Protein AF-0000000071221499 (afdb_homodimer)

Nearest PDB structures (foldseek):
  5ig4-assembly1_F  TM=5.747E-01  e=2.924E+00  Nematostella vectensis
  5ig5-assembly1_B-2  TM=4.975E-01  e=2.622E+00  Nematostella vectensis
  7rec-assembly1_E-2  TM=3.405E-01  e=7.469E-01  Homo sapiens
  7ury-assembly1_A  TM=3.593E-01  e=1.519E+00  Homo sapiens
  5ig3-assembly1_E  TM=4.010E-01  e=2.482E+00  Homo sapiens

pLDDT: mean 85.73, std 17.02, range [36.72, 98.88]

Secondary structure (DSSP, 8-state):
-HHHHHHHHHHHHHHHHHHHHHHHHHTS-----EE-HHHHHHHHHHSBS-SPEEEEEEHHHHHTTT---TTEEEEESSEEEEEE-STTS-B-SSTTEEEEE-GGGEEEEEEEEEEEEE-TTS-EEEEEEEEEEEEE--EEEEE--HHHHHHHHTPPPPEEEE--/-HHHHHHHHHHHHHHHHHHHHHHHHHTS-----EE-HHHHHHHHHHSBS-SPEEEEEEHHHHHTTT---TTEEEEESSEEEEEE-STTS-B-SSTTEEEEE-GGGEEEEEEEEEEEEE-TTS-EEEEEEEEEEEEE--EEEEE--HHHHHHHHTPPPPEEEE--

Foldseek 3Di:
DVVVVVVVVVVVVVVVVVVVVVVVVVPVPCPVPDQDPVNVVVVQVVFAFKWFDKDKDQPQVLCVVPDPDPQKGWDPPRIDIATAWAQVNGHDPDPQWGKHADPVQKDKDKDKTWMWGQDPVRDIDIDIWIKIWIHGGIIDIDGDDPVCRVVRRPDDIDMHTDDD/DVVVVVVVVVVVVVVVVVVVVVVVVVPVPCPVPDQDPVNVVVVQVVFAFKWFDKDKDQPQVLCVVPDPDPQKGWDPPRIDIATAWAQVNGHDPDPQWGKHADPVQKDKDKDKTWMWGQDPVRDIDIDIWIKIWIHGGIIDIDGDDPVCRVVRRPDDIDMHTDDD

Solvent-accessible surface area (backbone atoms only — not comparable to full-atom values): 17086 Å² total; per-residue (Å²): 124,69,68,60,56,52,53,54,47,51,49,51,50,53,51,50,50,52,51,47,49,53,45,48,62,61,51,56,59,64,73,50,54,69,34,46,43,70,53,39,38,50,54,25,68,72,42,46,32,44,53,40,36,80,30,26,39,52,34,49,70,71,35,57,85,66,60,79,50,89,52,49,43,64,60,35,41,39,24,43,76,36,36,38,39,20,39,38,41,12,28,38,89,46,81,54,34,35,18,28,53,38,76,90,39,51,47,56,36,33,38,33,31,34,32,36,32,61,44,92,81,79,42,76,46,76,43,79,44,43,30,36,35,47,33,35,64,28,26,32,65,37,83,46,57,77,87,48,47,64,59,56,54,65,59,73,72,57,70,45,78,49,80,130,123,70,70,61,56,51,53,54,48,52,49,51,49,52,50,48,51,54,51,46,49,53,44,48,63,61,50,56,61,66,73,48,53,70,34,46,45,71,54,38,38,50,53,24,67,70,42,46,33,44,53,40,35,78,28,26,40,51,35,49,69,72,36,59,85,67,60,79,49,87,52,49,44,65,59,36,40,39,24,44,74,36,35,38,39,20,41,38,42,10,29,38,90,46,81,54,33,33,17,28,54,36,73,91,38,50,45,58,35,33,37,34,31,34,32,36,30,62,43,93,82,78,42,76,46,76,42,77,45,42,30,36,34,46,32,36,64,28,26,32,65,37,83,46,59,77,86,47,48,64,59,56,54,66,59,71,72,56,68,44,80,50,80,130

Sequence (328 aa):
MRNRSLKTFLLELMILILLALDNMVRSTAINSNRITLSEAVKTSSMFVCKKPQFRAYHLRDLMQNLHQDPGESTIQPVYIVVKRCDGHSGCCMNSDMSCLPVQSAIYYEEIEIEVMSYETSNRTNNRRQWISVEQHGQCSCEMTRISDRYRLEHQQPNVTLISNMRNRSLKTFLLELMILILLALDNMVRSTAINSNRITLSEAVKTSSMFVCKKPQFRAYHLRDLMQNLHQDPGESTIQPVYIVVKRCDGHSGCCMNSDMSCLPVQSAIYYEEIEIEVMSYETSNRTNNRRQWISVEQHGQCSCEMTRISDRYRLEHQQPNVTLISN

Radius of gyration: 27.65 Å; Cα contacts (8 Å, |Δi|>4): 635; chains: 2; bounding box: 117×69×49 Å

InterPro domains:
  IPR000072 PDGF/VEGF domain [PF00341] (71-141)
  IPR000072 PDGF/VEGF domain [PS50278] (69-146)
  IPR029034 Cystine-knot cytokine [G3DSA:2.10.90.10] (29-143)
  IPR029034 Cystine-knot cytokine [SSF57501] (61-142)

Structure (mmCIF, N/CA/C/O backbone):
data_AF-0000000071221499-model_v1
#
loop_
_entity.id
_entity.type
_entity.pdbx_description
1 polymer 'Uncharacterized protein LOC105666122'
#
loop_
_atom_site.group_PDB
_atom_site.id
_atom_site.type_symbol
_atom_site.label_atom_id
_atom_site.label_alt_id
_atom_site.label_comp_id
_atom_site.label_asym_id
_atom_site.label_entity_id
_atom_site.label_seq_id
_atom_site.pdbx_PDB_ins_code
_atom_site.Cartn_x
_atom_site.Cartn_y
_atom_site.Cartn_z
_atom_site.occupancy
_atom_site.B_iso_or_equiv
_atom_site.auth_seq_id
_atom_site.auth_comp_id
_atom_site.auth_asym_id
_atom_site.auth_atom_id
_atom_site.pdbx_PDB_model_num
ATOM 1 N N . MET A 1 1 ? 60.5 32.031 -1.895 1 39.5 1 MET A N 1
ATOM 2 C CA . MET A 1 1 ? 59.531 32.562 -0.967 1 39.5 1 MET A CA 1
ATOM 3 C C . MET A 1 1 ? 58.125 32.594 -1.618 1 39.5 1 MET A C 1
ATOM 5 O O . MET A 1 1 ? 57.125 32.844 -0.943 1 39.5 1 MET A O 1
ATOM 9 N N . ARG A 1 2 ? 58.188 32.531 -3.01 1 58.47 2 ARG A N 1
ATOM 10 C CA . ARG A 1 2 ? 56.969 32.781 -3.748 1 58.47 2 ARG A CA 1
ATOM 11 C C . ARG A 1 2 ? 56.062 31.547 -3.742 1 58.47 2 ARG A C 1
ATOM 13 O O . ARG A 1 2 ? 54.844 31.656 -3.924 1 58.47 2 ARG A O 1
ATOM 20 N N . ASN A 1 3 ? 56.656 30.359 -3.35 1 61.22 3 ASN A N 1
ATOM 21 C CA . ASN A 1 3 ? 55.906 29.141 -3.52 1 61.22 3 ASN A CA 1
ATOM 22 C C . ASN A 1 3 ? 54.969 28.875 -2.328 1 61.22 3 ASN A C 1
ATOM 24 O O . ASN A 1 3 ? 54.031 28.109 -2.43 1 61.22 3 ASN A O 1
ATOM 28 N N . ARG A 1 4 ? 55.219 29.641 -1.187 1 61.5 4 ARG A N 1
ATOM 29 C CA . ARG A 1 4 ? 54.344 29.438 -0.023 1 61.5 4 ARG A CA 1
ATOM 30 C C . ARG A 1 4 ? 53.031 30.188 -0.177 1 61.5 4 ARG A C 1
ATOM 32 O O . ARG A 1 4 ? 52 29.734 0.292 1 61.5 4 ARG A O 1
ATOM 39 N N . SER A 1 5 ? 53.156 31.219 -1.025 1 67.12 5 SER A N 1
ATOM 40 C CA . SER A 1 5 ? 51.938 32.031 -1.186 1 67.12 5 SER A CA 1
ATOM 41 C C . SER A 1 5 ? 50.938 31.328 -2.107 1 67.12 5 SER A C 1
ATOM 43 O O . SER A 1 5 ? 49.75 31.344 -1.857 1 67.12 5 SER A O 1
ATOM 45 N N . LEU A 1 6 ? 51.531 30.453 -2.986 1 67.69 6 LEU A N 1
ATOM 46 C CA . LEU A 1 6 ? 50.625 29.781 -3.93 1 67.69 6 LEU A CA 1
ATOM 47 C C . LEU A 1 6 ? 49.906 28.609 -3.268 1 67.69 6 LEU A C 1
ATOM 49 O O . LEU A 1 6 ? 48.75 28.359 -3.533 1 67.69 6 LEU A O 1
ATOM 53 N N . LYS A 1 7 ? 50.562 27.984 -2.33 1 68.31 7 LYS A N 1
ATOM 54 C CA . LYS A 1 7 ? 49.938 26.859 -1.647 1 68.31 7 LYS A CA 1
ATOM 55 C C . LYS A 1 7 ? 48.844 27.328 -0.688 1 68.31 7 LYS A C 1
ATOM 57 O O . LYS A 1 7 ? 47.781 26.703 -0.601 1 68.31 7 LYS A O 1
ATOM 62 N N . THR A 1 8 ? 49.094 28.531 -0.083 1 68.56 8 THR A N 1
ATOM 63 C CA . THR A 1 8 ? 48.062 29.047 0.811 1 68.56 8 THR A CA 1
ATOM 64 C C . THR A 1 8 ? 46.844 29.547 0.016 1 68.56 8 THR A C 1
ATOM 66 O O . THR A 1 8 ? 45.719 29.344 0.418 1 68.56 8 THR A O 1
ATOM 69 N N . PHE A 1 9 ? 47.125 29.969 -1.137 1 72.56 9 PHE A N 1
ATOM 70 C CA . PHE A 1 9 ? 46.031 30.438 -1.978 1 72.56 9 PHE A CA 1
ATOM 71 C C . PHE A 1 9 ? 45.25 29.266 -2.559 1 72.56 9 PHE A C 1
ATOM 73 O O . PHE A 1 9 ? 44 29.297 -2.602 1 72.56 9 PHE A O 1
ATOM 80 N N . LEU A 1 10 ? 45.906 28.219 -2.957 1 72.25 10 LEU A N 1
ATOM 81 C CA . LEU A 1 10 ? 45.25 27.031 -3.492 1 72.25 10 LEU A CA 1
ATOM 82 C C . LEU A 1 10 ? 44.469 26.312 -2.404 1 72.25 10 LEU A C 1
ATOM 84 O O . LEU A 1 10 ? 43.344 25.828 -2.65 1 72.25 10 LEU A O 1
ATOM 88 N N . LEU A 1 11 ? 44.938 26.422 -1.209 1 73.62 11 LEU A N 1
ATOM 89 C CA . LEU A 1 11 ? 44.25 25.812 -0.081 1 73.62 11 LEU A CA 1
ATOM 90 C C . LEU A 1 11 ? 43 26.609 0.29 1 73.62 11 LEU A C 1
ATOM 92 O O . LEU A 1 11 ? 41.938 26.016 0.57 1 73.62 11 LEU A O 1
ATOM 96 N N . GLU A 1 12 ? 43.125 27.906 0.22 1 75.06 12 GLU A N 1
ATOM 97 C CA . GLU A 1 12 ? 41.969 28.75 0.477 1 75.06 12 GLU A CA 1
ATOM 98 C C . GLU A 1 12 ? 40.938 28.594 -0.625 1 75.06 12 GLU A C 1
ATOM 100 O O . GLU A 1 12 ? 39.719 28.562 -0.349 1 75.06 12 GLU A O 1
ATOM 105 N N . LEU A 1 13 ? 41.406 28.344 -1.789 1 72.62 13 LEU A N 1
ATOM 106 C CA . LEU A 1 13 ? 40.469 28.125 -2.898 1 72.62 13 LEU A CA 1
ATOM 107 C C . LEU A 1 13 ? 39.75 26.781 -2.773 1 72.62 13 LEU A C 1
ATOM 109 O O . LEU A 1 13 ? 38.562 26.688 -3.031 1 72.62 13 LEU A O 1
ATOM 113 N N . MET A 1 14 ? 40.5 25.797 -2.338 1 74.06 14 MET A N 1
ATOM 114 C CA . MET A 1 14 ? 39.906 24.484 -2.143 1 74.06 14 MET A CA 1
ATOM 115 C C . MET A 1 14 ? 38.906 24.5 -0.992 1 74.06 14 MET A C 1
ATOM 117 O O . MET A 1 14 ? 37.844 23.875 -1.073 1 74.06 14 MET A O 1
ATOM 121 N N . ILE A 1 15 ? 39.094 25.328 0.053 1 69.12 15 ILE A N 1
ATOM 122 C CA . ILE A 1 15 ? 38.156 25.453 1.172 1 69.12 15 ILE A CA 1
ATOM 123 C C . ILE A 1 15 ? 36.938 26.234 0.726 1 69.12 15 ILE A C 1
ATOM 125 O O . ILE A 1 15 ? 35.812 25.844 1.058 1 69.12 15 ILE A O 1
ATOM 129 N N . LEU A 1 16 ? 37.031 27.219 -0.121 1 67 16 LEU A N 1
ATOM 130 C CA . LEU A 1 16 ? 35.906 27.984 -0.615 1 67 16 LEU A CA 1
ATOM 131 C C . LEU A 1 16 ? 35.062 27.141 -1.565 1 67 16 LEU A C 1
ATOM 133 O O . LEU A 1 16 ? 33.844 27.219 -1.531 1 67 16 LEU A O 1
ATOM 137 N N . ILE A 1 17 ? 35.625 26.281 -2.346 1 70.5 17 ILE A N 1
ATOM 138 C CA . ILE A 1 17 ? 34.906 25.391 -3.236 1 70.5 17 ILE A CA 1
ATOM 139 C C . ILE A 1 17 ? 34.188 24.328 -2.418 1 70.5 17 ILE A C 1
ATOM 141 O O . ILE A 1 17 ? 33 24 -2.689 1 70.5 17 ILE A O 1
ATOM 145 N N . LEU A 1 18 ? 34.781 23.797 -1.36 1 65.88 18 LEU A N 1
ATOM 146 C CA . LEU A 1 18 ? 34.125 22.828 -0.496 1 65.88 18 LEU A CA 1
ATOM 147 C C . LEU A 1 18 ? 32.969 23.469 0.274 1 65.88 18 LEU A C 1
ATOM 149 O O . LEU A 1 18 ? 31.891 22.875 0.426 1 65.88 18 LEU A O 1
ATOM 153 N N . LEU A 1 19 ? 33.094 24.688 0.722 1 60.22 19 LEU A N 1
ATOM 154 C CA . LEU A 1 19 ? 32 25.422 1.359 1 60.22 19 LEU A CA 1
ATOM 155 C C . LEU A 1 19 ? 30.953 25.812 0.34 1 60.22 19 LEU A C 1
ATOM 157 O O . LEU A 1 19 ? 29.75 25.781 0.642 1 60.22 19 LEU A O 1
ATOM 161 N N . ALA A 1 20 ? 31.297 26.188 -0.83 1 57.59 20 ALA A N 1
ATOM 162 C CA . ALA A 1 20 ? 30.344 26.5 -1.896 1 57.59 20 ALA A CA 1
ATOM 163 C C . ALA A 1 20 ? 29.609 25.25 -2.357 1 57.59 20 ALA A C 1
ATOM 165 O O . ALA A 1 20 ? 28.406 25.281 -2.592 1 57.59 20 ALA A O 1
ATOM 166 N N . LEU A 1 21 ? 30.203 24.078 -2.508 1 57.5 21 LEU A N 1
ATOM 167 C CA . LEU A 1 21 ? 29.547 22.828 -2.84 1 57.5 21 LEU A CA 1
ATOM 168 C C . LEU A 1 21 ? 28.641 22.375 -1.699 1 57.5 21 LEU A C 1
ATOM 170 O O . LEU A 1 21 ? 27.547 21.859 -1.936 1 57.5 21 LEU A O 1
ATOM 174 N N . ASP A 1 22 ? 29.109 22.5 -0.407 1 50.91 22 ASP A N 1
ATOM 175 C CA . ASP A 1 22 ? 28.203 22.25 0.716 1 50.91 22 ASP A CA 1
ATOM 176 C C . ASP A 1 22 ? 27.016 23.219 0.689 1 50.91 22 ASP A C 1
ATOM 178 O O . ASP A 1 22 ? 25.875 22.812 0.936 1 50.91 22 ASP A O 1
ATOM 182 N N . ASN A 1 23 ? 27.344 24.516 0.406 1 47.16 23 ASN A N 1
ATOM 183 C CA . ASN A 1 23 ? 26.266 25.484 0.257 1 47.16 23 ASN A CA 1
ATOM 184 C C . ASN A 1 23 ? 25.422 25.188 -0.985 1 47.16 23 ASN A C 1
ATOM 186 O O . ASN A 1 23 ? 24.219 25.406 -0.981 1 47.16 23 ASN A O 1
ATOM 190 N N . MET A 1 24 ? 26.031 24.859 -2.098 1 43.28 24 MET A N 1
ATOM 191 C CA . MET A 1 24 ? 25.25 24.453 -3.258 1 43.28 24 MET A CA 1
ATOM 192 C C . MET A 1 24 ? 24.438 23.188 -2.955 1 43.28 24 MET A C 1
ATOM 194 O O . MET A 1 24 ? 23.328 23.016 -3.449 1 43.28 24 MET A O 1
ATOM 198 N N . VAL A 1 25 ? 24.969 22.203 -2.318 1 43.91 25 VAL A N 1
ATOM 199 C CA . VAL A 1 25 ? 24.156 21.062 -1.907 1 43.91 25 VAL A CA 1
ATOM 200 C C . VAL A 1 25 ? 23.062 21.531 -0.953 1 43.91 25 VAL A C 1
ATOM 202 O O . VAL A 1 25 ? 21.938 21.031 -1.006 1 43.91 25 VAL A O 1
ATOM 205 N N . ARG A 1 26 ? 23.359 22.422 -0.027 1 38.22 26 ARG A N 1
ATOM 206 C CA . ARG A 1 26 ? 22.281 22.938 0.81 1 38.22 26 ARG A CA 1
ATOM 207 C C . ARG A 1 26 ? 21.344 23.828 0.005 1 38.22 26 ARG A C 1
ATOM 209 O O . ARG A 1 26 ? 20.188 24.031 0.38 1 38.22 26 ARG A O 1
ATOM 216 N N . SER A 1 27 ? 21.969 24.594 -0.903 1 36.72 27 SER A N 1
ATOM 217 C CA . SER A 1 27 ? 21.031 25.453 -1.63 1 36.72 27 SER A CA 1
ATOM 218 C C . SER A 1 27 ? 20.203 24.656 -2.627 1 36.72 27 SER A C 1
ATOM 220 O O . SER A 1 27 ? 19.672 25.219 -3.584 1 36.72 27 SER A O 1
ATOM 222 N N . THR A 1 28 ? 20.625 23.5 -3.082 1 37.59 28 THR A N 1
ATOM 223 C CA . THR A 1 28 ? 19.453 22.969 -3.764 1 37.59 28 THR A CA 1
ATOM 224 C C . THR A 1 28 ? 18.188 23.266 -2.967 1 37.59 28 THR A C 1
ATOM 226 O O . THR A 1 28 ? 17.984 22.734 -1.877 1 37.59 28 THR A O 1
ATOM 229 N N . ALA A 1 29 ? 17.938 24.531 -2.836 1 37.41 29 ALA A N 1
ATOM 230 C CA . ALA A 1 29 ? 16.656 25.094 -2.432 1 37.41 29 ALA A CA 1
ATOM 231 C C . ALA A 1 29 ? 15.516 24.094 -2.654 1 37.41 29 ALA A C 1
ATOM 233 O O . ALA A 1 29 ? 15.273 23.656 -3.785 1 37.41 29 ALA A O 1
ATOM 234 N N . ILE A 1 30 ? 15.406 23.078 -1.935 1 43.12 30 ILE A N 1
ATOM 235 C CA . ILE A 1 30 ? 14.117 22.391 -1.887 1 43.12 30 ILE A CA 1
ATOM 236 C C . ILE A 1 30 ? 13 23.375 -2.262 1 43.12 30 ILE A C 1
ATOM 238 O O . ILE A 1 30 ? 12.758 24.344 -1.549 1 43.12 30 ILE A O 1
ATOM 242 N N . ASN A 1 31 ? 13.062 23.922 -3.391 1 42.16 31 ASN A N 1
ATOM 243 C CA . ASN A 1 31 ? 11.773 24.516 -3.732 1 42.16 31 ASN A CA 1
ATOM 244 C C . ASN A 1 31 ? 10.648 23.906 -2.893 1 42.16 31 ASN A C 1
ATOM 246 O O . ASN A 1 31 ? 10.156 22.828 -3.193 1 42.16 31 ASN A O 1
ATOM 250 N N . SER A 1 32 ? 10.836 23.828 -1.664 1 53.81 32 SER A N 1
ATOM 251 C CA . SER A 1 32 ? 9.828 23.375 -0.711 1 53.81 32 SER A CA 1
ATOM 252 C C . SER A 1 32 ? 8.438 23.859 -1.109 1 53.81 32 SER A C 1
ATOM 254 O O . SER A 1 32 ? 8.156 25.047 -1.08 1 53.81 32 SER A O 1
ATOM 256 N N . ASN A 1 33 ? 7.953 23.328 -2.156 1 77.94 33 ASN A N 1
ATOM 257 C CA . ASN A 1 33 ? 6.578 23.656 -2.527 1 77.94 33 ASN A CA 1
ATOM 258 C C . ASN A 1 33 ? 5.629 23.516 -1.341 1 77.94 33 ASN A C 1
ATOM 260 O O . ASN A 1 33 ? 5.484 22.438 -0.776 1 77.94 33 ASN A O 1
ATOM 264 N N . ARG A 1 34 ? 5.492 24.719 -0.868 1 93.5 34 ARG A N 1
ATOM 265 C CA . ARG A 1 34 ? 4.512 24.812 0.208 1 93.5 34 ARG A CA 1
ATOM 266 C C . ARG A 1 34 ? 3.102 24.547 -0.313 1 93.5 34 ARG A C 1
ATOM 268 O O . ARG A 1 34 ? 2.709 25.078 -1.355 1 93.5 34 ARG A O 1
ATOM 275 N N . ILE A 1 35 ? 2.523 23.625 0.318 1 97.12 35 ILE A N 1
ATOM 276 C CA . ILE A 1 35 ? 1.138 23.281 0.026 1 97.12 35 ILE A CA 1
ATOM 277 C C . ILE A 1 35 ? 0.225 23.828 1.121 1 97.12 35 ILE A C 1
ATOM 279 O O . ILE A 1 35 ? 0.293 23.391 2.271 1 97.12 35 ILE A O 1
ATOM 283 N N . THR A 1 36 ? -0.571 24.75 0.775 1 97.44 36 THR A N 1
ATOM 284 C CA . THR A 1 36 ? -1.466 25.359 1.745 1 97.44 36 THR A CA 1
ATOM 285 C C . THR A 1 36 ? -2.545 24.391 2.191 1 97.44 36 THR A C 1
ATOM 287 O O . THR A 1 36 ? -2.762 23.359 1.547 1 97.44 36 THR A O 1
ATOM 290 N N . LEU A 1 37 ? -3.221 24.797 3.285 1 97.56 37 LEU A N 1
ATOM 291 C CA . LEU A 1 37 ? -4.297 23.969 3.811 1 97.56 37 LEU A CA 1
ATOM 292 C C . LEU A 1 37 ? -5.367 23.719 2.75 1 97.56 37 LEU A C 1
ATOM 294 O O . LEU A 1 37 ? -5.809 22.594 2.555 1 97.56 37 LEU A O 1
ATOM 298 N N . SER A 1 38 ? -5.777 24.75 2.131 1 97.56 38 SER A N 1
ATOM 299 C CA . SER A 1 38 ? -6.801 24.656 1.096 1 97.56 38 SER A CA 1
ATOM 300 C C . SER A 1 38 ? -6.355 23.719 -0.029 1 97.56 38 SER A C 1
ATOM 302 O O . SER A 1 38 ? -7.145 22.906 -0.518 1 97.56 38 SER A O 1
ATOM 304 N N . GLU A 1 39 ? -5.145 23.766 -0.438 1 97.62 39 GLU A N 1
ATOM 305 C CA . GLU A 1 39 ? -4.605 22.906 -1.48 1 97.62 39 GLU A CA 1
ATOM 306 C C . GLU A 1 39 ? -4.523 21.453 -1.006 1 97.62 39 GLU A C 1
ATOM 308 O O . GLU A 1 39 ? -4.809 20.531 -1.77 1 97.62 39 GLU A O 1
ATOM 313 N N . ALA 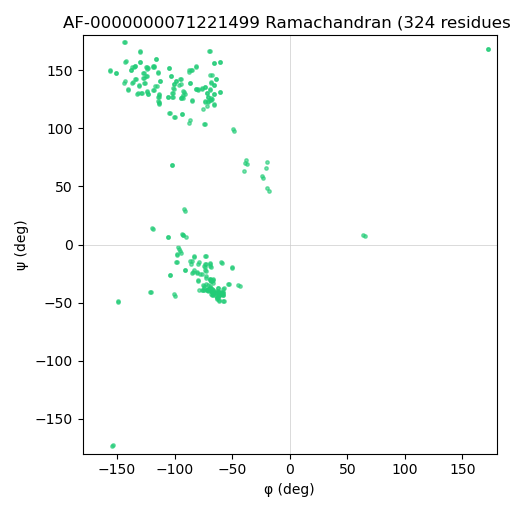A 1 40 ? -4.133 21.312 0.226 1 98.06 40 ALA A N 1
ATOM 314 C CA . ALA A 1 40 ? -4.047 19.969 0.785 1 98.06 40 ALA A CA 1
ATOM 315 C C . ALA A 1 40 ? -5.414 19.297 0.813 1 98.06 40 ALA A C 1
ATOM 317 O O . ALA A 1 40 ? -5.547 18.125 0.448 1 98.06 40 ALA A O 1
ATOM 318 N N . VAL A 1 41 ? -6.352 20.062 1.249 1 98.06 41 VAL A N 1
ATOM 319 C CA . VAL A 1 41 ? -7.715 19.547 1.298 1 98.06 41 VAL A CA 1
ATOM 320 C C . VAL A 1 41 ? -8.195 19.203 -0.115 1 98.06 41 VAL A C 1
ATOM 322 O O . VAL A 1 41 ? -8.812 18.172 -0.339 1 98.06 41 VAL A O 1
ATOM 325 N N . LYS A 1 42 ? -7.863 20.047 -1.041 1 98 42 LYS A N 1
ATOM 326 C CA . LYS A 1 42 ? -8.25 19.812 -2.432 1 98 42 LYS A CA 1
ATOM 327 C C . LYS A 1 42 ? -7.598 18.547 -2.979 1 98 42 LYS A C 1
ATOM 329 O O . LYS A 1 42 ? -8.258 17.75 -3.645 1 98 42 LYS A O 1
ATOM 334 N N . THR A 1 43 ? -6.332 18.375 -2.748 1 97.88 43 THR A N 1
ATOM 335 C CA . THR A 1 43 ? -5.621 17.188 -3.201 1 97.88 43 THR A CA 1
ATOM 336 C C . THR A 1 43 ? -6.258 15.922 -2.629 1 97.88 43 THR A C 1
ATOM 338 O O . THR A 1 43 ? -6.457 14.938 -3.346 1 97.88 43 THR A O 1
ATOM 341 N N . SER A 1 44 ? -6.594 15.977 -1.353 1 98.06 44 SER A N 1
ATOM 342 C CA . SER A 1 44 ? -7.246 14.844 -0.715 1 98.06 44 SER A CA 1
ATOM 343 C C . SER A 1 44 ? -8.594 14.547 -1.359 1 98.06 44 SER A C 1
ATOM 345 O O . SER A 1 44 ? -8.969 13.383 -1.534 1 98.06 44 SER A O 1
ATOM 347 N N . SER A 1 45 ? -9.297 15.547 -1.728 1 97.56 45 SER A N 1
ATOM 348 C CA . SER A 1 45 ? -10.625 15.375 -2.297 1 97.56 45 SER A CA 1
ATOM 349 C C . SER A 1 45 ? -10.555 14.82 -3.717 1 97.56 45 SER A C 1
ATOM 351 O O . SER A 1 45 ? -11.547 14.328 -4.246 1 97.56 45 SER A O 1
ATOM 353 N N . MET A 1 46 ? -9.391 14.891 -4.363 1 98.19 46 MET A N 1
ATOM 354 C CA . MET A 1 46 ? -9.219 14.391 -5.727 1 98.19 46 MET A CA 1
ATOM 355 C C . MET A 1 46 ? -8.758 12.938 -5.719 1 98.19 46 MET A C 1
ATOM 357 O O . MET A 1 46 ? -8.867 12.25 -6.734 1 98.19 46 MET A O 1
ATOM 361 N N . PHE A 1 47 ? -8.203 12.57 -4.637 1 98.75 47 PHE A N 1
ATOM 362 C CA . PHE A 1 47 ? -7.75 11.188 -4.484 1 98.75 47 PHE A CA 1
ATOM 363 C C . PHE A 1 47 ? -8.727 10.391 -3.625 1 98.75 47 PHE A C 1
ATOM 365 O O . PHE A 1 47 ? -8.375 9.945 -2.531 1 98.75 47 PHE A O 1
ATOM 372 N N . VAL A 1 48 ? -9.898 10.156 -4.148 1 98.19 48 VAL A N 1
ATOM 373 C CA . VAL A 1 48 ? -11.031 9.641 -3.391 1 98.19 48 VAL A CA 1
ATOM 374 C C . VAL A 1 48 ? -10.992 8.117 -3.371 1 98.19 48 VAL A C 1
ATOM 376 O O . VAL A 1 48 ? -10.461 7.492 -4.293 1 98.19 48 VAL A O 1
ATOM 379 N N . CYS A 1 49 ? -11.484 7.602 -2.359 1 98.81 49 CYS A N 1
ATOM 380 C CA . CYS A 1 49 ? -11.688 6.164 -2.227 1 98.81 49 CYS A CA 1
ATOM 381 C C . CYS A 1 49 ? -12.875 5.703 -3.066 1 98.81 49 CYS A C 1
ATOM 383 O O . CYS A 1 49 ? -14.031 5.883 -2.672 1 98.81 49 CYS A O 1
ATOM 385 N N . LYS A 1 50 ? -12.57 5.086 -4.176 1 98.62 50 LYS A N 1
ATOM 386 C CA . LYS A 1 50 ? -13.648 4.645 -5.062 1 98.62 50 LYS A CA 1
ATOM 387 C C . LYS A 1 50 ? -13.25 3.377 -5.816 1 98.62 50 LYS A C 1
ATOM 389 O O . LYS A 1 50 ? -14.008 2.41 -5.863 1 98.62 50 LYS A O 1
ATOM 394 N N . LYS A 1 51 ? -12.086 3.383 -6.41 1 98.69 51 LYS A N 1
ATOM 395 C CA . LYS A 1 51 ? -11.578 2.262 -7.195 1 98.69 51 LYS A CA 1
ATOM 396 C C . LYS A 1 51 ? -10.352 1.639 -6.531 1 98.69 51 LYS A C 1
ATOM 398 O O . LYS A 1 51 ? -9.555 2.338 -5.898 1 98.69 51 LYS A O 1
ATOM 403 N N . PRO A 1 52 ? -10.219 0.336 -6.723 1 98.81 52 PRO A N 1
ATOM 404 C CA . PRO A 1 52 ? -9.016 -0.295 -6.18 1 98.81 52 PRO A CA 1
ATOM 405 C C . PRO A 1 52 ? -7.734 0.186 -6.859 1 98.81 52 PRO A C 1
ATOM 407 O O . PRO A 1 52 ? -7.785 0.692 -7.984 1 98.81 52 PRO A O 1
ATOM 410 N N . GLN A 1 53 ? -6.691 0.058 -6.145 1 98.69 53 GLN A N 1
ATOM 411 C CA . GLN A 1 53 ? -5.371 0.336 -6.699 1 98.69 53 GLN A CA 1
ATOM 412 C C . GLN A 1 53 ? -4.621 -0.957 -7.016 1 98.69 53 GLN A C 1
ATOM 414 O O . GLN A 1 53 ? -4.707 -1.927 -6.262 1 98.69 53 GLN A O 1
ATOM 419 N N . PHE A 1 54 ? -3.867 -0.892 -8.07 1 98.75 54 PHE A N 1
ATOM 420 C CA . PHE A 1 54 ? -2.984 -2.012 -8.375 1 98.75 54 PHE A CA 1
ATOM 421 C C . PHE A 1 54 ? -1.802 -2.045 -7.414 1 98.75 54 PHE A C 1
ATOM 423 O O . PHE A 1 54 ? -1.185 -1.012 -7.145 1 98.75 54 PHE A O 1
ATOM 430 N N . ARG A 1 55 ? -1.533 -3.236 -6.969 1 98.69 55 ARG A N 1
ATOM 431 C CA . ARG A 1 55 ? -0.411 -3.467 -6.062 1 98.69 55 ARG A CA 1
ATOM 432 C C . ARG A 1 55 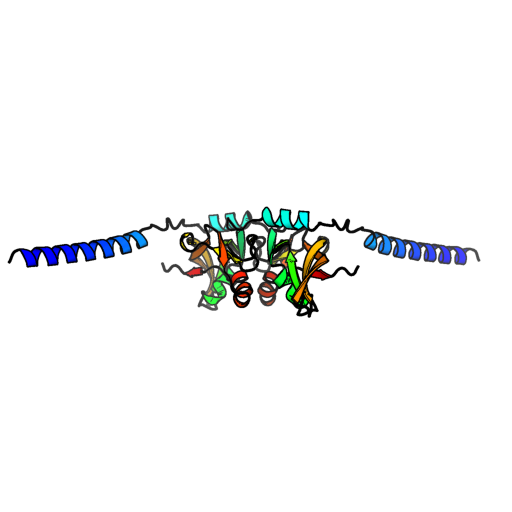? 0.363 -4.719 -6.461 1 98.69 55 ARG A C 1
ATOM 434 O O . ARG A 1 55 ? -0.233 -5.727 -6.852 1 98.69 55 ARG A O 1
ATOM 441 N N . ALA A 1 56 ? 1.619 -4.562 -6.355 1 98.62 56 ALA A N 1
ATOM 442 C CA . ALA A 1 56 ? 2.473 -5.73 -6.555 1 98.62 56 ALA A CA 1
ATOM 443 C C . ALA A 1 56 ? 2.643 -6.516 -5.254 1 98.62 56 ALA A C 1
ATOM 445 O O . ALA A 1 56 ? 2.809 -5.922 -4.184 1 98.62 56 ALA A O 1
ATOM 446 N N . TYR A 1 57 ? 2.605 -7.824 -5.387 1 97.62 57 TYR A N 1
ATOM 447 C CA . TYR A 1 57 ? 2.904 -8.695 -4.262 1 97.62 57 TYR A CA 1
ATOM 448 C C . TYR A 1 57 ? 3.947 -9.742 -4.641 1 97.62 57 TYR A C 1
ATOM 450 O O . TYR A 1 57 ? 3.811 -10.422 -5.66 1 97.62 57 TYR A O 1
ATOM 458 N N . HIS A 1 58 ? 4.926 -9.82 -3.801 1 96.88 58 HIS A N 1
ATOM 459 C CA . HIS A 1 58 ? 5.938 -10.852 -3.979 1 96.88 58 HIS A CA 1
ATOM 460 C C . HIS A 1 58 ? 5.344 -12.242 -3.785 1 96.88 58 HIS A C 1
ATOM 462 O O . HIS A 1 58 ? 4.879 -12.578 -2.695 1 96.88 58 HIS A O 1
ATOM 468 N N . LEU A 1 59 ? 5.461 -13.008 -4.809 1 95.88 59 LEU A N 1
ATOM 469 C CA . LEU A 1 59 ? 4.715 -14.258 -4.824 1 95.88 59 LEU A CA 1
ATOM 470 C C . LEU A 1 59 ? 5.242 -15.219 -3.762 1 95.88 59 LEU A C 1
ATOM 472 O O . LEU A 1 59 ? 4.457 -15.844 -3.045 1 95.88 59 LEU A O 1
ATOM 476 N N . ARG A 1 60 ? 6.473 -15.328 -3.635 1 92.31 60 ARG A N 1
ATOM 477 C CA . ARG A 1 60 ? 7.051 -16.234 -2.643 1 92.31 60 ARG A CA 1
ATOM 478 C C . ARG A 1 60 ? 6.59 -15.859 -1.236 1 92.31 60 ARG A C 1
ATOM 480 O O . ARG A 1 60 ? 6.277 -16.75 -0.431 1 92.31 60 ARG A O 1
ATOM 487 N N . ASP A 1 61 ? 6.551 -14.594 -1.001 1 92.25 61 ASP A N 1
ATOM 488 C CA . ASP A 1 61 ? 6.113 -14.125 0.311 1 92.25 61 ASP A CA 1
ATOM 489 C C . ASP A 1 61 ? 4.637 -14.445 0.54 1 92.25 61 ASP A C 1
ATOM 491 O O . ASP A 1 61 ? 4.242 -14.828 1.643 1 92.25 61 ASP A O 1
ATOM 495 N N . LEU A 1 62 ? 3.857 -14.297 -0.47 1 92 62 LEU A N 1
ATOM 496 C CA . LEU A 1 62 ? 2.428 -14.57 -0.368 1 92 62 LEU A CA 1
ATOM 497 C C . LEU A 1 62 ? 2.17 -16.047 -0.133 1 92 62 LEU A C 1
ATOM 499 O O . LEU A 1 62 ? 1.214 -16.422 0.555 1 92 62 LEU A O 1
ATOM 503 N N . MET A 1 63 ? 3.041 -16.828 -0.64 1 90.56 63 MET A N 1
ATOM 504 C CA . MET A 1 63 ? 2.814 -18.281 -0.642 1 90.56 63 MET A CA 1
ATOM 505 C C . MET A 1 63 ? 3.484 -18.938 0.561 1 90.56 63 MET A C 1
ATOM 507 O O . MET A 1 63 ? 3.373 -20.141 0.753 1 90.56 63 MET A O 1
ATOM 511 N N . GLN A 1 64 ? 4.203 -18.172 1.274 1 83 64 GLN A N 1
ATOM 512 C CA . GLN A 1 64 ? 5.051 -18.719 2.328 1 83 64 GLN A CA 1
ATOM 513 C C . GLN A 1 64 ? 4.246 -19.594 3.281 1 83 64 GLN A C 1
ATOM 515 O O . GLN A 1 64 ? 4.738 -20.625 3.746 1 83 64 GLN A O 1
ATOM 520 N N . ASN A 1 65 ? 3.01 -19.266 3.518 1 76.75 65 ASN A N 1
ATOM 521 C CA . ASN A 1 65 ? 2.238 -20.047 4.473 1 76.75 65 ASN A CA 1
ATOM 522 C C . ASN A 1 65 ? 1.389 -21.109 3.77 1 76.75 65 ASN A C 1
ATOM 524 O O . ASN A 1 65 ? 0.678 -21.875 4.422 1 76.75 65 ASN A O 1
ATOM 528 N N . LEU A 1 66 ? 1.422 -21.109 2.527 1 78.56 66 LEU A N 1
ATOM 529 C CA . LEU A 1 66 ? 0.58 -22.031 1.783 1 78.56 66 LEU A CA 1
ATOM 530 C C . LEU A 1 66 ? 1.382 -23.25 1.331 1 78.56 66 LEU A C 1
ATOM 532 O O . LEU A 1 66 ? 0.846 -24.359 1.254 1 78.56 66 LEU A O 1
ATOM 536 N N . HIS A 1 67 ? 2.598 -22.953 0.822 1 65 67 HIS A N 1
ATOM 537 C CA . HIS A 1 67 ? 3.373 -24.094 0.37 1 65 67 HIS A CA 1
ATOM 538 C C . HIS A 1 67 ? 3.953 -24.875 1.551 1 65 67 HIS A C 1
ATOM 540 O O . HIS A 1 67 ? 4.59 -24.281 2.43 1 65 67 HIS A O 1
ATOM 546 N N . GLN A 1 68 ? 3.508 -26.016 1.603 1 60.22 68 GLN A N 1
ATOM 547 C CA . GLN A 1 68 ? 3.744 -26.922 2.725 1 60.22 68 GLN A CA 1
ATOM 548 C C . GLN A 1 68 ? 5.059 -27.672 2.553 1 60.22 68 GLN A C 1
ATOM 550 O O . GLN A 1 68 ? 5.641 -28.156 3.531 1 60.22 68 GLN A O 1
ATOM 555 N N . ASP A 1 69 ? 5.504 -27.609 1.287 1 65.88 69 ASP A N 1
ATOM 556 C CA . ASP A 1 69 ? 6.691 -28.453 1.154 1 65.88 69 ASP A CA 1
ATOM 557 C C . ASP A 1 69 ? 7.965 -27.609 1.215 1 65.88 69 ASP A C 1
ATOM 559 O O . ASP A 1 69 ? 8.195 -26.766 0.348 1 65.88 69 ASP A O 1
ATOM 563 N N . PRO A 1 70 ? 8.703 -27.734 2.264 1 67.19 70 PRO A N 1
ATOM 564 C CA . PRO A 1 70 ? 9.93 -26.953 2.447 1 67.19 70 PRO A CA 1
ATOM 565 C C . PRO A 1 70 ? 10.859 -27.016 1.237 1 67.19 70 PRO A C 1
ATOM 567 O O . PRO A 1 70 ? 11.664 -26.109 1.016 1 67.19 70 PRO A O 1
ATOM 570 N N . GLY A 1 71 ? 10.672 -27.984 0.429 1 73.94 71 GLY A N 1
ATOM 571 C CA . GLY A 1 71 ? 11.547 -28.109 -0.724 1 73.94 71 GLY A CA 1
ATOM 572 C C . GLY A 1 71 ? 11 -27.438 -1.967 1 73.94 71 GLY A C 1
ATOM 573 O O . GLY A 1 71 ? 11.578 -27.562 -3.051 1 73.94 71 GLY A O 1
ATOM 574 N N . GLU A 1 72 ? 9.945 -26.719 -1.754 1 77.88 72 GLU A N 1
ATOM 575 C CA . GLU A 1 72 ? 9.352 -26.078 -2.924 1 77.88 72 GLU A CA 1
ATOM 576 C C . GLU A 1 72 ? 9.391 -24.562 -2.809 1 77.88 72 GLU A C 1
ATOM 578 O O . GLU A 1 72 ? 9.305 -24.016 -1.706 1 77.88 72 GLU A O 1
ATOM 583 N N . SER A 1 73 ? 9.781 -23.984 -3.967 1 82.25 73 SER A N 1
ATOM 584 C CA . SER A 1 73 ? 9.766 -22.516 -4 1 82.25 73 SER A CA 1
ATOM 585 C C . SER A 1 73 ? 9.07 -22 -5.254 1 82.25 73 SER A C 1
ATOM 587 O O . SER A 1 73 ? 9.297 -22.516 -6.352 1 82.25 73 SER A O 1
ATOM 589 N N . THR A 1 74 ? 8.172 -21.109 -5.039 1 83.06 74 THR A N 1
ATOM 590 C CA . THR A 1 74 ? 7.57 -20.438 -6.188 1 83.06 74 THR A CA 1
ATOM 591 C C . THR A 1 74 ? 8.609 -19.594 -6.926 1 83.06 74 THR A C 1
ATOM 593 O O . THR A 1 74 ? 9.367 -18.844 -6.309 1 83.06 74 THR A O 1
ATOM 596 N N . ILE A 1 75 ? 8.516 -19.703 -8.25 1 86.5 75 ILE A N 1
ATOM 597 C CA . ILE A 1 75 ? 9.594 -19.062 -9 1 86.5 75 ILE A CA 1
ATOM 598 C C . ILE A 1 75 ? 9.008 -18.016 -9.945 1 86.5 75 ILE A C 1
ATOM 600 O O . ILE A 1 75 ? 9.586 -16.938 -10.133 1 86.5 75 ILE A O 1
ATOM 604 N N . GLN A 1 76 ? 7.859 -18.406 -10.578 1 94.69 76 GLN A N 1
ATOM 605 C CA . GLN A 1 76 ? 7.266 -17.469 -11.523 1 94.69 76 GLN A CA 1
ATOM 606 C C . GLN A 1 76 ? 5.746 -17.422 -11.367 1 94.69 76 GLN A C 1
ATOM 608 O O . GLN A 1 76 ? 5.113 -18.438 -11.102 1 94.69 76 GLN A O 1
ATOM 613 N N . PRO A 1 77 ? 5.133 -16.156 -11.695 1 97.56 77 PRO A N 1
ATOM 614 C CA . PRO A 1 77 ? 5.848 -14.883 -11.734 1 97.56 77 PRO A CA 1
ATOM 615 C C . PRO A 1 77 ? 6.465 -14.508 -10.383 1 97.56 77 PRO A C 1
ATOM 617 O O . PRO A 1 77 ? 6.078 -15.062 -9.352 1 97.56 77 PRO A O 1
ATOM 620 N N . VAL A 1 78 ? 7.5 -13.656 -10.391 1 97.12 78 VAL A N 1
ATOM 621 C CA . VAL A 1 78 ? 8.109 -13.211 -9.141 1 97.12 78 VAL A CA 1
ATOM 622 C C . VAL A 1 78 ? 7.098 -12.406 -8.328 1 97.12 78 VAL A C 1
ATOM 624 O O . VAL A 1 78 ? 7.004 -12.57 -7.109 1 97.12 78 VAL A O 1
ATOM 627 N N . TYR A 1 79 ? 6.402 -11.609 -9.078 1 98.12 79 TYR A N 1
ATOM 628 C CA . TYR A 1 79 ? 5.34 -10.805 -8.484 1 98.12 79 TYR A CA 1
ATOM 629 C C . TYR A 1 79 ? 4.012 -11.047 -9.188 1 98.12 79 TYR A C 1
ATOM 631 O O . TYR A 1 79 ? 3.984 -11.352 -10.383 1 98.12 79 TYR A O 1
ATOM 639 N N . ILE A 1 80 ? 2.965 -10.852 -8.43 1 98.06 80 ILE A N 1
ATOM 640 C CA . ILE A 1 80 ? 1.645 -10.742 -9.039 1 98.06 80 ILE A CA 1
ATOM 641 C C . ILE A 1 80 ? 1.055 -9.359 -8.75 1 98.06 80 ILE A C 1
ATOM 643 O O . ILE A 1 80 ? 1.444 -8.703 -7.785 1 98.06 80 ILE A O 1
ATOM 647 N N . VAL A 1 81 ? 0.185 -8.938 -9.625 1 98.56 81 VAL A N 1
ATOM 648 C CA . VAL A 1 81 ? -0.469 -7.641 -9.484 1 98.56 81 VAL A CA 1
ATOM 649 C C . VAL A 1 81 ? -1.916 -7.836 -9.039 1 98.56 81 VAL A C 1
ATOM 651 O O . VAL A 1 81 ? -2.67 -8.586 -9.672 1 98.56 81 VAL A O 1
ATOM 654 N N . VAL A 1 82 ? -2.266 -7.172 -7.992 1 98.5 82 VAL A N 1
ATOM 655 C CA . VAL A 1 82 ? -3.564 -7.379 -7.363 1 98.5 82 VAL A CA 1
ATOM 656 C C . VAL A 1 82 ? -4.281 -6.039 -7.207 1 98.5 82 VAL A C 1
ATOM 658 O O . VAL A 1 82 ? -3.65 -5.02 -6.922 1 98.5 82 VAL A O 1
ATOM 661 N N . LYS A 1 83 ? -5.566 -6.078 -7.383 1 98.75 83 LYS A N 1
ATOM 662 C CA . LYS A 1 83 ? -6.398 -4.91 -7.102 1 98.75 83 LYS A CA 1
ATOM 663 C C . LYS A 1 83 ? -6.785 -4.852 -5.625 1 98.75 83 LYS A C 1
ATOM 665 O O . LYS A 1 83 ? -7.449 -5.758 -5.117 1 98.75 83 LYS A O 1
ATOM 670 N N . ARG A 1 84 ? -6.461 -3.73 -4.965 1 98.69 84 ARG A N 1
ATOM 671 C CA . ARG A 1 84 ? -6.656 -3.676 -3.521 1 98.69 84 ARG A CA 1
ATOM 672 C C . ARG A 1 84 ? -7.34 -2.375 -3.111 1 98.69 84 ARG A C 1
ATOM 674 O O . ARG A 1 84 ? -7.086 -1.322 -3.701 1 98.69 84 ARG A O 1
ATOM 681 N N . CYS A 1 85 ? -8.164 -2.514 -2.176 1 98.81 85 CYS A N 1
ATOM 682 C CA . CYS A 1 85 ? -8.711 -1.4 -1.409 1 98.81 85 CYS A CA 1
ATOM 683 C C . CYS A 1 85 ? -8.242 -1.451 0.039 1 98.81 85 CYS A C 1
ATOM 685 O O . CYS A 1 85 ? -8.5 -2.428 0.745 1 98.81 85 CYS A O 1
ATOM 687 N N . ASP A 1 86 ? -7.578 -0.383 0.465 1 98.12 86 ASP A N 1
ATOM 688 C CA . ASP A 1 86 ? -7.184 -0.225 1.862 1 98.12 86 ASP A CA 1
ATOM 689 C C . ASP A 1 86 ? -7.039 1.25 2.229 1 98.12 86 ASP A C 1
ATOM 691 O O . ASP A 1 86 ? -7.406 2.129 1.446 1 98.12 86 ASP A O 1
ATOM 695 N N . GLY A 1 87 ? -6.57 1.479 3.355 1 97.62 87 GLY A N 1
ATOM 696 C CA . GLY A 1 87 ? -6.465 2.848 3.832 1 97.62 87 GLY A CA 1
ATOM 697 C C . GLY A 1 87 ? -5.598 3.725 2.945 1 97.62 87 GLY A C 1
ATOM 698 O O . GLY A 1 87 ? -5.652 4.953 3.033 1 97.62 87 GLY A O 1
ATOM 699 N N . HIS A 1 88 ? -4.828 3.129 2.088 1 98.25 88 HIS A N 1
ATOM 700 C CA . HIS A 1 88 ? -3.908 3.877 1.24 1 98.25 88 HIS A CA 1
ATOM 701 C C . HIS A 1 88 ? -4.5 4.113 -0.146 1 98.25 88 HIS A C 1
ATOM 703 O O . HIS A 1 88 ? -3.957 4.891 -0.933 1 98.25 88 HIS A O 1
ATOM 709 N N . SER A 1 89 ? -5.609 3.504 -0.447 1 98.62 89 SER A N 1
ATOM 710 C CA . SER A 1 89 ? -6.137 3.471 -1.809 1 98.62 89 SER A CA 1
ATOM 711 C C . SER A 1 89 ? -6.93 4.734 -2.127 1 98.62 89 SER A C 1
ATOM 713 O O . SER A 1 89 ? -7.316 4.957 -3.275 1 98.62 89 SER A O 1
ATOM 715 N N . GLY A 1 90 ? -7.207 5.523 -1.134 1 98.75 90 GLY A N 1
ATOM 716 C CA . GLY A 1 90 ? -7.953 6.754 -1.333 1 98.75 90 GLY A CA 1
ATOM 717 C C . GLY A 1 90 ? -8.328 7.441 -0.034 1 98.75 90 GLY A C 1
ATOM 718 O O . GLY A 1 90 ? -8.227 6.844 1.041 1 98.75 90 GLY A O 1
ATOM 719 N N . CYS A 1 91 ? -8.766 8.633 -0.153 1 98.75 91 CYS A N 1
ATOM 720 C CA . CYS A 1 91 ? -9.062 9.453 1.011 1 98.75 91 CYS A CA 1
ATOM 721 C C . CYS A 1 91 ? -10.555 9.445 1.314 1 98.75 91 CYS A C 1
ATOM 723 O O . CYS A 1 91 ? -11.383 9.484 0.399 1 98.75 91 CYS A O 1
ATOM 725 N N . CYS A 1 92 ? -10.859 9.406 2.574 1 98.5 92 CYS A N 1
ATOM 726 C CA . CYS A 1 92 ? -12.211 9.609 3.074 1 98.5 92 CYS A CA 1
ATOM 727 C C . CYS A 1 92 ? -12.359 10.984 3.713 1 98.5 92 CYS A C 1
ATOM 729 O O . CYS A 1 92 ? -11.391 11.539 4.238 1 98.5 92 CYS A O 1
ATOM 731 N N . MET A 1 93 ? -13.547 11.547 3.703 1 95.25 93 MET A N 1
ATOM 732 C CA . MET A 1 93 ? -13.766 12.906 4.176 1 95.25 93 MET A CA 1
ATOM 733 C C . MET A 1 93 ? -13.961 12.938 5.688 1 95.25 93 MET A C 1
ATOM 735 O O . MET A 1 93 ? -13.75 13.969 6.328 1 95.25 93 MET A O 1
ATOM 739 N N . ASN A 1 94 ? -14.383 11.859 6.188 1 95.25 94 ASN A N 1
ATOM 740 C CA . ASN A 1 94 ? -14.586 11.711 7.625 1 95.25 94 ASN A CA 1
ATOM 741 C C . ASN A 1 94 ? -13.43 10.961 8.281 1 95.25 94 ASN A C 1
ATOM 743 O O . ASN A 1 94 ? -13.023 9.898 7.805 1 95.25 94 ASN A O 1
ATOM 747 N N . SER A 1 95 ? -12.984 11.523 9.398 1 93.5 95 SER A N 1
ATOM 748 C CA . SER A 1 95 ? -11.812 10.961 10.062 1 93.5 95 SER A CA 1
ATOM 749 C C . SER A 1 95 ? -12.117 9.602 10.672 1 93.5 95 SER A C 1
ATOM 751 O O . SER A 1 95 ? -11.203 8.852 11.031 1 93.5 95 SER A O 1
ATOM 753 N N . ASP A 1 96 ? -13.352 9.242 10.836 1 95.81 96 ASP A N 1
ATOM 754 C CA . ASP A 1 96 ? -13.719 7.961 11.43 1 95.81 96 ASP A CA 1
ATOM 755 C C . ASP A 1 96 ? -13.922 6.895 10.359 1 95.81 96 ASP A C 1
ATOM 757 O O . ASP A 1 96 ? -14.383 5.789 10.648 1 95.81 96 ASP A O 1
ATOM 761 N N . MET A 1 97 ? -13.57 7.266 9.172 1 97.38 97 MET A N 1
ATOM 762 C CA . MET A 1 97 ? -13.742 6.328 8.062 1 97.38 97 MET A CA 1
ATOM 763 C C . MET A 1 97 ? -12.398 5.98 7.434 1 97.38 97 MET A C 1
ATOM 765 O O . MET A 1 97 ? -11.445 6.762 7.508 1 97.38 97 MET A O 1
ATOM 769 N N . SER A 1 98 ? -12.383 4.824 6.887 1 98.31 98 SER A N 1
ATOM 770 C CA . SER A 1 98 ? -11.242 4.375 6.094 1 98.31 98 SER A CA 1
ATOM 771 C C . SER A 1 98 ? -11.703 3.723 4.793 1 98.31 98 SER A C 1
ATOM 773 O O . SER A 1 98 ? -12.836 3.246 4.699 1 98.31 98 SER A O 1
ATOM 775 N N . CYS A 1 99 ? -10.836 3.781 3.805 1 98.81 99 CYS A N 1
ATOM 776 C CA . CYS A 1 99 ? -11.117 3.131 2.529 1 98.81 99 CYS A CA 1
ATOM 777 C C . CYS A 1 99 ? -11.047 1.614 2.664 1 98.81 99 CYS A C 1
ATOM 779 O O . CYS A 1 99 ? -10.062 1.076 3.176 1 98.81 99 CYS A O 1
ATOM 781 N N . LEU A 1 100 ? -12.055 0.912 2.256 1 98.81 100 LEU A N 1
ATOM 782 C CA . LEU A 1 100 ? -12.156 -0.538 2.391 1 98.81 100 LEU A CA 1
ATOM 783 C C . LEU A 1 100 ? -12.836 -1.151 1.171 1 98.81 100 LEU A C 1
ATOM 785 O O . LEU A 1 100 ? -13.508 -0.452 0.415 1 98.81 100 LEU A O 1
ATOM 789 N N . PRO A 1 101 ? -12.586 -2.416 0.943 1 98.75 101 PRO A N 1
ATOM 790 C CA . PRO A 1 101 ? -13.289 -3.061 -0.171 1 98.75 101 PRO A CA 1
ATOM 791 C C . PRO A 1 101 ? -14.781 -3.217 0.083 1 98.75 101 PRO A C 1
ATOM 793 O O . PRO A 1 101 ? -15.195 -3.482 1.215 1 98.75 101 PRO A O 1
ATOM 796 N N . VAL A 1 102 ? -15.523 -2.977 -0.967 1 98.75 102 VAL A N 1
ATOM 797 C CA . VAL A 1 102 ? -16.938 -3.357 -0.93 1 98.75 102 VAL A CA 1
ATOM 798 C C . VAL A 1 102 ? -17.062 -4.879 -0.978 1 98.75 102 VAL A C 1
ATOM 800 O O . VAL A 1 102 ? -16.641 -5.512 -1.953 1 98.75 102 VAL A O 1
ATOM 803 N N . GLN A 1 103 ? -17.688 -5.473 -0.028 1 97.88 103 GLN A N 1
ATOM 804 C CA . GLN A 1 103 ? -17.703 -6.918 0.167 1 97.88 103 GLN A CA 1
ATOM 805 C C . GLN A 1 103 ? -18.328 -7.629 -1.035 1 97.88 103 GLN A C 1
ATOM 807 O O . GLN A 1 103 ? -17.812 -8.664 -1.479 1 97.88 103 GLN A O 1
ATOM 812 N N . SER A 1 104 ? -19.344 -7.078 -1.542 1 98.06 104 SER A N 1
ATOM 813 C CA . SER A 1 104 ? -20.047 -7.723 -2.643 1 98.06 104 SER A CA 1
ATOM 814 C C . SER A 1 104 ? -19.266 -7.617 -3.945 1 98.06 104 SER A C 1
ATOM 816 O O . SER A 1 104 ? -19.625 -8.242 -4.945 1 98.06 104 SER A O 1
ATOM 818 N N . ALA A 1 105 ? -18.234 -6.832 -3.932 1 98.38 105 ALA A N 1
ATOM 819 C CA . ALA A 1 105 ? -17.453 -6.625 -5.152 1 98.38 105 ALA A CA 1
ATOM 820 C C . ALA A 1 105 ? -16.125 -7.363 -5.086 1 98.38 105 ALA A C 1
ATOM 822 O O . ALA A 1 105 ? -15.258 -7.176 -5.949 1 98.38 105 ALA A O 1
ATOM 823 N N . ILE A 1 106 ? -15.922 -8.117 -4.105 1 98.44 106 ILE A N 1
ATOM 824 C CA . ILE A 1 106 ? -14.742 -8.961 -3.996 1 98.44 106 ILE A CA 1
ATOM 825 C C . ILE A 1 106 ? -14.883 -10.172 -4.914 1 98.44 106 ILE A C 1
ATOM 827 O O . ILE A 1 106 ? -15.961 -10.781 -4.988 1 98.44 106 ILE A O 1
ATOM 831 N N . TYR A 1 107 ? -13.844 -10.469 -5.648 1 98.06 107 TYR A N 1
ATOM 832 C CA . TYR A 1 107 ? -13.852 -11.625 -6.535 1 98.06 107 TYR A CA 1
ATOM 833 C C . TYR A 1 107 ? -12.484 -12.297 -6.562 1 98.06 107 TYR A C 1
ATOM 835 O O . TYR A 1 107 ? -11.539 -11.836 -5.918 1 98.06 107 TYR A O 1
ATOM 843 N N . TYR A 1 108 ? -12.469 -13.422 -7.254 1 97.56 108 TYR A N 1
ATOM 844 C CA . TYR A 1 108 ? -11.234 -14.211 -7.246 1 97.56 108 TYR A CA 1
ATOM 845 C C . TYR A 1 108 ? -10.766 -14.5 -8.664 1 97.56 108 TYR A C 1
ATOM 847 O O . TYR A 1 108 ? -11.586 -14.75 -9.562 1 97.56 108 TYR A O 1
ATOM 855 N N . GLU A 1 109 ? -9.539 -14.398 -8.844 1 97.5 109 GLU A N 1
ATOM 856 C CA . GLU A 1 109 ? -8.898 -14.797 -10.094 1 97.5 109 GLU A CA 1
ATOM 857 C C . GLU A 1 109 ? -7.996 -16.016 -9.883 1 97.5 109 GLU A C 1
ATOM 859 O O . GLU A 1 109 ? -7.348 -16.141 -8.844 1 97.5 109 GLU A O 1
ATOM 864 N N . GLU A 1 110 ? -8.062 -16.859 -10.875 1 97.62 110 GLU A N 1
ATOM 865 C CA . GLU A 1 110 ? -7.141 -18 -10.867 1 97.62 110 GLU A CA 1
ATOM 866 C C . GLU A 1 110 ? -5.883 -17.688 -11.672 1 97.62 110 GLU A C 1
ATOM 868 O O . GLU A 1 110 ? -5.969 -17.328 -12.852 1 97.62 110 GLU A O 1
ATOM 873 N N . ILE A 1 111 ? -4.742 -17.859 -11.062 1 97.62 111 ILE A N 1
ATOM 874 C CA . ILE A 1 111 ? -3.469 -17.516 -11.688 1 97.62 111 ILE A CA 1
ATOM 875 C C . ILE A 1 111 ? -2.559 -18.734 -11.719 1 97.62 111 ILE A C 1
ATOM 877 O O . ILE A 1 111 ? -2.367 -19.406 -10.695 1 97.62 111 ILE A O 1
ATOM 881 N N . GLU A 1 112 ? -2.049 -18.984 -12.875 1 96.56 112 GLU A N 1
ATOM 882 C CA . GLU A 1 112 ? -1.071 -20.062 -13 1 96.56 112 GLU A CA 1
ATOM 883 C C . GLU A 1 112 ? 0.32 -19.594 -12.578 1 96.56 112 GLU A C 1
ATOM 885 O O . GLU A 1 112 ? 0.772 -18.516 -12.984 1 96.56 112 GLU A O 1
ATOM 890 N N . ILE A 1 113 ? 0.966 -20.438 -11.766 1 96.31 113 ILE A N 1
ATOM 891 C CA . ILE A 1 113 ? 2.305 -20.109 -11.289 1 96.31 113 ILE A CA 1
ATOM 892 C C . ILE A 1 113 ? 3.238 -21.297 -11.523 1 96.31 113 ILE A C 1
ATOM 894 O O . ILE A 1 113 ? 2.791 -22.375 -11.891 1 96.31 113 ILE A O 1
ATOM 898 N N . GLU A 1 114 ? 4.516 -21.016 -11.406 1 94.62 114 GLU A N 1
ATOM 899 C CA . GLU A 1 114 ? 5.539 -22.047 -11.523 1 94.62 114 GLU A CA 1
ATOM 900 C C . GLU A 1 114 ? 6.258 -22.266 -10.188 1 94.62 114 GLU A C 1
ATOM 902 O O . GLU A 1 114 ? 6.73 -21.297 -9.57 1 94.62 114 GLU A O 1
ATOM 907 N N . VAL A 1 115 ? 6.32 -23.531 -9.797 1 91.62 115 VAL A N 1
ATOM 908 C CA . VAL A 1 115 ? 6.953 -23.938 -8.547 1 91.62 115 VAL A CA 1
ATOM 909 C C . VAL A 1 115 ? 8.133 -24.859 -8.836 1 91.62 115 VAL A C 1
ATOM 911 O O . VAL A 1 115 ? 8.023 -25.766 -9.664 1 91.62 115 VAL A O 1
ATOM 914 N N . MET A 1 116 ? 9.195 -24.547 -8.18 1 88.81 116 MET A N 1
ATOM 915 C CA . MET A 1 116 ? 10.375 -25.406 -8.305 1 88.81 116 MET A CA 1
ATOM 916 C C . MET A 1 116 ? 10.516 -26.312 -7.082 1 88.81 116 MET A C 1
ATOM 918 O O . MET A 1 116 ? 10.383 -25.844 -5.945 1 88.81 116 MET A O 1
ATOM 922 N N . SER A 1 117 ? 10.703 -27.609 -7.367 1 83.81 117 SER A N 1
ATOM 923 C CA . SER A 1 117 ? 10.922 -28.594 -6.309 1 83.81 117 SER A CA 1
ATOM 924 C C . SER A 1 117 ? 12.328 -29.172 -6.383 1 83.81 117 SER A C 1
ATOM 926 O O . SER A 1 117 ? 12.844 -29.422 -7.473 1 83.81 117 SER A O 1
ATOM 928 N N . TYR A 1 118 ? 12.938 -29.047 -5.188 1 77.25 118 TYR A N 1
ATOM 929 C CA . TYR A 1 118 ? 14.258 -29.672 -5.094 1 77.25 118 TYR A CA 1
ATOM 930 C C . TYR A 1 118 ? 14.141 -31.141 -4.688 1 77.25 118 TYR A C 1
ATOM 932 O O . TYR A 1 118 ? 13.555 -31.453 -3.645 1 77.25 118 TYR A O 1
ATOM 940 N N . GLU A 1 119 ? 14.328 -32 -5.621 1 70 119 GLU A N 1
ATOM 941 C CA . GLU A 1 119 ? 14.297 -33.438 -5.336 1 70 119 GLU A CA 1
ATOM 942 C C . GLU A 1 119 ? 15.648 -33.938 -4.848 1 70 119 GLU A C 1
ATOM 944 O O . GLU A 1 119 ? 16.656 -33.25 -4.973 1 70 119 GLU A O 1
ATOM 949 N N . THR A 1 120 ? 15.625 -34.969 -4.016 1 63.12 120 THR A N 1
ATOM 950 C CA . THR A 1 120 ? 16.766 -35.625 -3.387 1 63.12 120 THR A CA 1
ATOM 951 C C . THR A 1 120 ? 17.906 -35.812 -4.395 1 63.12 120 THR A C 1
ATOM 953 O O . THR A 1 120 ? 19.078 -35.75 -4.035 1 63.12 120 THR A O 1
ATOM 956 N N . SER A 1 121 ? 17.703 -36.062 -5.559 1 64.69 121 SER A N 1
ATOM 957 C CA . SER A 1 121 ? 18.766 -36.438 -6.484 1 64.69 121 SER A CA 1
ATOM 958 C C . SER A 1 121 ? 19.328 -35.188 -7.188 1 64.69 121 SER A C 1
ATOM 960 O O . SER A 1 121 ? 19.828 -35.281 -8.305 1 64.69 121 SER A O 1
ATOM 962 N N . ASN A 1 122 ? 19.312 -34.031 -6.527 1 65 122 ASN A N 1
ATOM 963 C CA . ASN A 1 122 ? 19.859 -32.812 -7.051 1 65 122 ASN A CA 1
ATOM 964 C C . ASN A 1 122 ? 19.125 -32.344 -8.305 1 65 122 ASN A C 1
ATOM 966 O O . ASN A 1 122 ? 19.719 -31.672 -9.164 1 65 122 ASN A O 1
ATOM 970 N N . ARG A 1 123 ? 18.047 -33.094 -8.508 1 74.62 123 ARG A N 1
ATOM 971 C CA . ARG A 1 123 ? 17.266 -32.656 -9.672 1 74.62 123 ARG A CA 1
ATOM 972 C C . ARG A 1 123 ? 16.172 -31.672 -9.273 1 74.62 123 ARG A C 1
ATOM 974 O O . ARG A 1 123 ? 15.586 -31.797 -8.203 1 74.62 123 ARG A O 1
ATOM 981 N N . THR A 1 124 ? 16.172 -30.547 -10 1 78.88 124 THR A N 1
ATOM 982 C CA . THR A 1 124 ? 15.094 -29.578 -9.836 1 78.88 124 THR A CA 1
ATOM 983 C C . THR A 1 124 ? 13.977 -29.828 -10.844 1 78.88 124 THR A C 1
ATOM 985 O O . THR A 1 124 ? 14.234 -30.125 -12.008 1 78.88 124 THR A O 1
ATOM 988 N N . ASN A 1 125 ? 12.766 -29.969 -10.266 1 85.31 125 ASN A N 1
ATOM 989 C CA . ASN A 1 125 ? 11.586 -30.125 -11.109 1 85.31 125 ASN A CA 1
ATOM 990 C C . ASN A 1 125 ? 10.648 -28.938 -10.984 1 85.31 125 ASN A C 1
ATOM 992 O O . ASN A 1 125 ? 10.273 -28.547 -9.875 1 85.31 125 ASN A O 1
ATOM 996 N N . ASN A 1 126 ? 10.391 -28.344 -12.117 1 89.12 126 ASN A N 1
ATOM 997 C CA . ASN A 1 126 ? 9.422 -27.266 -12.156 1 89.12 126 ASN A CA 1
ATOM 998 C C . ASN A 1 126 ? 8.016 -27.766 -12.469 1 89.12 126 ASN A C 1
ATOM 1000 O O . ASN A 1 126 ? 7.844 -28.609 -13.352 1 89.12 126 ASN A O 1
ATOM 1004 N N . ARG A 1 127 ? 7.109 -27.328 -11.695 1 89.94 127 ARG A N 1
ATOM 1005 C CA . ARG A 1 127 ? 5.723 -27.688 -11.977 1 89.94 127 ARG A CA 1
ATOM 1006 C C . ARG A 1 127 ? 4.828 -26.453 -11.977 1 89.94 127 ARG A C 1
ATOM 1008 O O . ARG A 1 127 ? 5.164 -25.438 -11.367 1 89.94 127 ARG A O 1
ATOM 1015 N N . ARG A 1 128 ? 3.686 -26.641 -12.703 1 93.06 128 ARG A N 1
ATOM 1016 C CA . ARG A 1 128 ? 2.678 -25.578 -12.75 1 93.06 128 ARG A CA 1
ATOM 1017 C C . ARG A 1 128 ? 1.603 -25.812 -11.695 1 93.06 128 ARG A C 1
ATOM 1019 O O . ARG A 1 128 ? 1.272 -26.953 -11.367 1 93.06 128 ARG A O 1
ATOM 1026 N N . GLN A 1 129 ? 1.231 -24.766 -11.195 1 92.38 129 GLN A N 1
ATOM 1027 C CA . GLN A 1 129 ? 0.209 -24.797 -10.156 1 92.38 129 GLN A CA 1
ATOM 1028 C C . GLN A 1 129 ? -0.73 -23.609 -10.266 1 92.38 129 GLN A C 1
ATOM 1030 O O . GLN A 1 129 ? -0.298 -22.5 -10.594 1 92.38 129 GLN A O 1
ATOM 1035 N N . TRP A 1 130 ? -2.033 -23.859 -10.031 1 94.5 130 TRP A N 1
ATOM 1036 C CA . TRP A 1 130 ? -3.004 -22.766 -10.023 1 94.5 130 TRP A CA 1
ATOM 1037 C C . TRP A 1 130 ? -3.266 -22.281 -8.609 1 94.5 130 TRP A C 1
ATOM 1039 O O . TRP A 1 130 ? -3.385 -23.078 -7.68 1 94.5 130 TRP A O 1
ATOM 1049 N N . ILE A 1 131 ? -3.324 -20.984 -8.523 1 95.75 131 ILE A N 1
ATOM 1050 C CA . ILE A 1 131 ? -3.713 -20.375 -7.254 1 95.75 131 ILE A CA 1
ATOM 1051 C C . ILE A 1 131 ? -4.93 -19.484 -7.457 1 95.75 131 ILE A C 1
ATOM 1053 O O . ILE A 1 131 ? -5.156 -18.969 -8.555 1 95.75 131 ILE A O 1
ATOM 1057 N N . SER A 1 132 ? -5.703 -19.344 -6.434 1 96.69 132 SER A N 1
ATOM 1058 C CA . SER A 1 132 ? -6.805 -18.391 -6.375 1 96.69 132 SER A CA 1
ATOM 1059 C C . SER A 1 132 ? -6.43 -17.156 -5.562 1 96.69 132 SER A C 1
ATOM 1061 O O . SER A 1 132 ? -5.977 -17.281 -4.426 1 96.69 132 SER A O 1
ATOM 1063 N N . VAL A 1 133 ? -6.609 -16.016 -6.148 1 97.44 133 VAL A N 1
ATOM 1064 C CA . VAL A 1 133 ? -6.184 -14.789 -5.5 1 97.44 133 VAL A CA 1
ATOM 1065 C C . VAL A 1 133 ? -7.367 -13.828 -5.383 1 97.44 133 VAL A C 1
ATOM 1067 O O . VAL A 1 133 ? -8.07 -13.57 -6.363 1 97.44 133 VAL A O 1
ATOM 1070 N N . GLU A 1 134 ? -7.523 -13.32 -4.254 1 97.75 134 GLU A N 1
ATOM 1071 C CA . GLU A 1 134 ? -8.578 -12.344 -3.984 1 97.75 134 GLU A CA 1
ATOM 1072 C C . GLU A 1 134 ? -8.289 -11.023 -4.695 1 97.75 134 GLU A C 1
ATOM 1074 O O . GLU A 1 134 ? -7.168 -10.516 -4.656 1 97.75 134 GLU A O 1
ATOM 1079 N N . GLN A 1 135 ? -9.328 -10.492 -5.352 1 98.38 135 GLN A N 1
ATOM 1080 C CA . GLN A 1 135 ? -9.312 -9.188 -6.008 1 98.38 135 GLN A CA 1
ATOM 1081 C C . GLN A 1 135 ? -10.453 -8.305 -5.5 1 98.38 135 GLN A C 1
ATOM 1083 O O . GLN A 1 135 ? -11.516 -8.805 -5.121 1 98.38 135 GLN A O 1
ATOM 1088 N N . HIS A 1 136 ? -10.117 -7.043 -5.445 1 98.75 136 HIS A N 1
ATOM 1089 C CA . HIS A 1 136 ? -11.164 -6.086 -5.117 1 98.75 136 HIS A CA 1
ATOM 1090 C C . HIS A 1 136 ? -11.68 -5.383 -6.371 1 98.75 136 HIS A C 1
ATOM 1092 O O . HIS A 1 136 ? -10.891 -4.945 -7.211 1 98.75 136 HIS A O 1
ATOM 1098 N N . GLY A 1 137 ? -13.008 -5.223 -6.422 1 98.62 137 GLY A N 1
ATOM 1099 C CA . GLY A 1 137 ? -13.602 -4.598 -7.594 1 98.62 137 GLY A CA 1
ATOM 1100 C C . GLY A 1 137 ? -14.023 -3.162 -7.355 1 98.62 137 GLY A C 1
ATOM 1101 O O . GLY A 1 137 ? -14.125 -2.375 -8.297 1 98.62 137 GLY A O 1
ATOM 1102 N N . GLN A 1 138 ? -14.305 -2.871 -6.043 1 98.81 138 GLN A N 1
ATOM 1103 C CA . GLN A 1 138 ? -14.781 -1.551 -5.652 1 98.81 138 GLN A CA 1
ATOM 1104 C C . GLN A 1 138 ? -14.359 -1.208 -4.227 1 98.81 138 GLN A C 1
ATOM 1106 O O . GLN A 1 138 ? -14.242 -2.096 -3.379 1 98.81 138 GLN A O 1
ATOM 1111 N N . CYS A 1 139 ? -14.133 0.019 -3.984 1 98.88 139 CYS A N 1
ATOM 1112 C CA . CYS A 1 139 ? -13.805 0.509 -2.65 1 98.88 139 CYS A CA 1
ATOM 1113 C C . CYS A 1 139 ? -14.883 1.457 -2.141 1 98.88 139 CYS A C 1
ATOM 1115 O O . CYS A 1 139 ? -15.664 1.997 -2.928 1 98.88 139 CYS A O 1
ATOM 1117 N N . SER A 1 140 ? -14.922 1.62 -0.87 1 98.81 140 SER A N 1
ATOM 1118 C CA . SER A 1 140 ? -15.828 2.582 -0.245 1 98.81 140 SER A CA 1
ATOM 1119 C C . SER A 1 140 ? -15.312 3.01 1.127 1 98.81 140 SER A C 1
ATOM 1121 O O . SER A 1 140 ? -14.555 2.279 1.767 1 98.81 140 SER A O 1
ATOM 1123 N N . CYS A 1 141 ? -15.656 4.266 1.456 1 98.75 141 CYS A N 1
ATOM 1124 C CA . CYS A 1 141 ? -15.359 4.727 2.807 1 98.75 141 CYS A CA 1
ATOM 1125 C C . CYS A 1 141 ? -16.297 4.094 3.822 1 98.75 141 CYS A C 1
ATOM 1127 O O . CYS A 1 141 ? -17.516 4.242 3.717 1 98.75 141 CYS A O 1
ATOM 1129 N N . GLU A 1 142 ? -15.711 3.428 4.789 1 98.38 142 GLU A N 1
ATOM 1130 C CA . GLU A 1 142 ? -16.469 2.736 5.828 1 98.38 142 GLU A CA 1
ATOM 1131 C C . GLU A 1 142 ? -16 3.15 7.219 1 98.38 142 GLU A C 1
ATOM 1133 O O . GLU A 1 142 ? -14.82 3.443 7.426 1 98.38 142 GLU A O 1
ATOM 1138 N N . MET A 1 143 ? -16.938 3.15 8.141 1 97.81 143 MET A N 1
ATOM 1139 C CA . MET A 1 143 ? -16.578 3.436 9.523 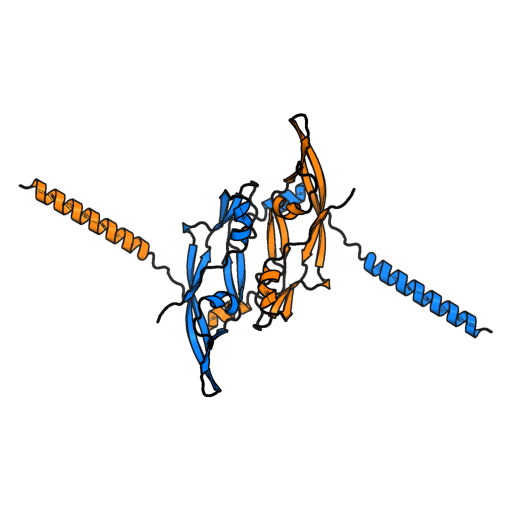1 97.81 143 MET A CA 1
ATOM 1140 C C . MET A 1 143 ? -15.57 2.406 10.039 1 97.81 143 MET A C 1
ATOM 1142 O O . MET A 1 143 ? -15.781 1.202 9.891 1 97.81 143 MET A O 1
ATOM 1146 N N . THR A 1 144 ? -14.516 2.975 10.648 1 97 144 THR A N 1
ATOM 1147 C CA . THR A 1 144 ? -13.445 2.1 11.117 1 97 144 THR A CA 1
ATOM 1148 C C . THR A 1 144 ? -12.914 2.574 12.461 1 97 144 THR A C 1
ATOM 1150 O O . THR A 1 144 ? -12.68 3.77 12.656 1 97 144 THR A O 1
ATOM 1153 N N . ARG A 1 145 ? -12.766 1.599 13.336 1 93.94 145 ARG A N 1
ATOM 1154 C CA . ARG A 1 145 ? -12.109 1.927 14.602 1 93.94 145 ARG A CA 1
ATOM 1155 C C . ARG A 1 145 ? -10.633 2.23 14.398 1 93.94 145 ARG A C 1
ATOM 1157 O O . ARG A 1 145 ? -9.969 1.592 13.57 1 93.94 145 ARG A O 1
ATOM 1164 N N . ILE A 1 146 ? -10.133 3.143 15.203 1 89.5 146 ILE A N 1
ATOM 1165 C CA . ILE A 1 146 ? -8.734 3.547 15.109 1 89.5 146 ILE A CA 1
ATOM 1166 C C . ILE A 1 146 ? -7.828 2.328 15.297 1 89.5 146 ILE A C 1
ATOM 1168 O O . ILE A 1 146 ? -6.836 2.168 14.586 1 89.5 146 ILE A O 1
ATOM 1172 N N . SER A 1 147 ? -8.164 1.454 16.141 1 91.5 147 SER A N 1
ATOM 1173 C CA . SER A 1 147 ? -7.355 0.293 16.5 1 91.5 147 SER A CA 1
ATOM 1174 C C . SER A 1 147 ? -7.27 -0.695 15.336 1 91.5 147 SER A C 1
ATOM 1176 O O . SER A 1 147 ? -6.352 -1.516 15.281 1 91.5 147 SER A O 1
ATOM 1178 N N . ASP A 1 148 ? -8.195 -0.587 14.383 1 95.25 148 ASP A N 1
ATOM 1179 C CA . ASP A 1 148 ? -8.258 -1.572 13.312 1 95.25 148 ASP A CA 1
ATOM 1180 C C . ASP A 1 148 ? -7.562 -1.061 12.055 1 95.25 148 ASP A C 1
ATOM 1182 O O . ASP A 1 148 ? -7.258 -1.839 11.148 1 95.25 148 ASP A O 1
ATOM 1186 N N . ARG A 1 149 ? -7.312 0.185 12.023 1 93.62 149 ARG A N 1
ATOM 1187 C CA . ARG A 1 149 ? -6.883 0.811 10.781 1 93.62 149 ARG A CA 1
ATOM 1188 C C . ARG A 1 149 ? -5.543 0.248 10.32 1 93.62 149 ARG A C 1
ATOM 1190 O O . ARG A 1 149 ? -5.391 -0.141 9.156 1 93.62 149 ARG A O 1
ATOM 1197 N N . TYR A 1 150 ? -4.668 0.144 11.258 1 91.12 150 TYR A N 1
ATOM 1198 C CA . TYR A 1 150 ? -3.34 -0.338 10.898 1 91.12 150 TYR A CA 1
ATOM 1199 C C . TYR A 1 150 ? -3.406 -1.753 10.336 1 91.12 150 TYR A C 1
ATOM 1201 O O . TYR A 1 150 ? -2.816 -2.041 9.289 1 91.12 150 TYR A O 1
ATOM 1209 N N . ARG A 1 151 ? -4.07 -2.6 10.969 1 93.25 151 ARG A N 1
ATOM 1210 C CA . ARG A 1 151 ? -4.215 -3.982 10.531 1 93.25 151 ARG A CA 1
ATOM 1211 C C . ARG A 1 151 ? -4.855 -4.051 9.148 1 93.25 151 ARG A C 1
ATOM 1213 O O . ARG A 1 151 ? -4.379 -4.777 8.273 1 93.25 151 ARG A O 1
ATOM 1220 N N . LEU A 1 152 ? -5.844 -3.268 8.914 1 94.69 152 LEU A N 1
ATOM 1221 C CA . LEU A 1 152 ? -6.586 -3.279 7.656 1 94.69 152 LEU A CA 1
ATOM 1222 C C . LEU A 1 152 ? -5.73 -2.746 6.512 1 94.69 152 LEU A C 1
ATOM 1224 O O . LEU A 1 152 ? -5.852 -3.203 5.375 1 94.69 152 LEU A O 1
ATOM 1228 N N . GLU A 1 153 ? -4.828 -1.862 6.828 1 93.88 153 GLU A N 1
ATOM 1229 C CA . GLU A 1 153 ? -3.941 -1.261 5.836 1 93.88 153 GLU A CA 1
ATOM 1230 C C . GLU A 1 153 ? -2.871 -2.248 5.383 1 93.88 153 GLU A C 1
ATOM 1232 O O . GLU A 1 153 ? -2.293 -2.094 4.305 1 93.88 153 GLU A O 1
ATOM 1237 N N . HIS A 1 154 ? -2.639 -3.299 6.199 1 91.31 154 HIS A N 1
ATOM 1238 C CA . HIS A 1 154 ? -1.512 -4.184 5.926 1 91.31 154 HIS A CA 1
ATOM 1239 C C . HIS A 1 154 ? -1.981 -5.609 5.672 1 91.31 154 HIS A C 1
ATOM 1241 O O . HIS A 1 154 ? -1.173 -6.543 5.66 1 91.31 154 HIS A O 1
ATOM 1247 N N . GLN A 1 155 ? -3.213 -5.746 5.453 1 94.19 155 GLN A N 1
ATOM 1248 C CA . GLN A 1 155 ? -3.766 -7.066 5.168 1 94.19 155 GLN A CA 1
ATOM 1249 C C . GLN A 1 155 ? -3.367 -7.543 3.777 1 94.19 155 GLN A C 1
ATOM 1251 O O . GLN A 1 155 ? -3.539 -6.82 2.793 1 94.19 155 GLN A O 1
ATOM 1256 N N . GLN A 1 156 ? -2.889 -8.719 3.734 1 95.06 156 GLN A N 1
ATOM 1257 C CA . GLN A 1 156 ? -2.52 -9.32 2.457 1 95.06 156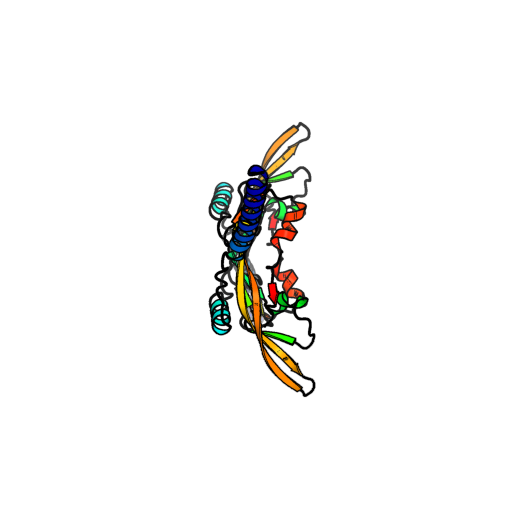 GLN A CA 1
ATOM 1258 C C . GLN A 1 156 ? -3.74 -9.898 1.747 1 95.06 156 GLN A C 1
ATOM 1260 O O . GLN A 1 156 ? -4.738 -10.227 2.391 1 95.06 156 GLN A O 1
ATOM 1265 N N . PRO A 1 157 ? -3.664 -9.961 0.381 1 97.25 157 PRO A N 1
ATOM 1266 C CA . PRO A 1 157 ? -4.766 -10.633 -0.309 1 97.25 157 PRO A CA 1
ATOM 1267 C C . PRO A 1 157 ? -4.867 -12.117 0.046 1 97.25 157 PRO A C 1
ATOM 1269 O O . PRO A 1 157 ? -3.848 -12.773 0.264 1 97.25 157 PRO A O 1
ATOM 1272 N N . ASN A 1 158 ? -6.051 -12.602 0.149 1 96.06 158 ASN A N 1
ATOM 1273 C CA . ASN A 1 158 ? -6.242 -14.039 0.342 1 96.06 158 ASN A CA 1
ATOM 1274 C C . ASN A 1 158 ? -5.785 -14.836 -0.877 1 96.06 158 ASN A C 1
ATOM 1276 O O . ASN A 1 158 ? -6.152 -14.508 -2.008 1 96.06 158 ASN A O 1
ATOM 1280 N N . VAL A 1 159 ? -4.992 -15.812 -0.601 1 96 159 VAL A N 1
ATOM 1281 C CA . VAL A 1 159 ? -4.508 -16.703 -1.649 1 96 159 VAL A CA 1
ATOM 1282 C C . VAL A 1 159 ? -4.703 -18.156 -1.222 1 96 159 VAL A C 1
ATOM 1284 O O . VAL A 1 159 ? -4.43 -18.516 -0.073 1 96 159 VAL A O 1
ATOM 1287 N N . THR A 1 160 ? -5.18 -19 -2.193 1 94.38 160 THR A N 1
ATOM 1288 C CA . THR A 1 160 ? -5.336 -20.422 -1.916 1 94.38 160 THR A CA 1
ATOM 1289 C C . THR A 1 160 ? -4.836 -21.266 -3.088 1 94.38 160 THR A C 1
ATOM 1291 O O . THR A 1 160 ? -4.805 -20.781 -4.227 1 94.38 160 THR A O 1
ATOM 1294 N N . LEU A 1 161 ? -4.422 -22.438 -2.764 1 92.62 161 LEU A N 1
ATOM 1295 C CA . LEU A 1 161 ? -4.039 -23.391 -3.811 1 92.62 161 LEU A CA 1
ATOM 1296 C C . LEU A 1 161 ? -5.27 -24.047 -4.426 1 92.62 161 LEU A C 1
ATOM 1298 O O . LEU A 1 161 ? -6.203 -24.422 -3.711 1 92.62 161 LEU A O 1
ATOM 1302 N N . ILE A 1 162 ? -5.211 -24.047 -5.738 1 91.5 162 ILE A N 1
ATOM 1303 C CA . ILE A 1 162 ? -6.293 -24.75 -6.418 1 91.5 162 ILE A CA 1
ATOM 1304 C C . ILE A 1 162 ? -5.871 -26.188 -6.699 1 91.5 162 ILE A C 1
ATOM 1306 O O . ILE A 1 162 ? -4.816 -26.438 -7.293 1 91.5 162 ILE A O 1
ATOM 1310 N N . SER A 1 163 ? -6.531 -27.078 -6.02 1 80.44 163 SER A N 1
ATOM 1311 C CA . SER A 1 163 ? -6.219 -28.5 -6.184 1 80.44 163 SER A CA 1
ATOM 1312 C C . SER A 1 163 ? -6.621 -29 -7.566 1 80.44 163 SER A C 1
ATOM 1314 O O . SER A 1 163 ? -7.625 -28.547 -8.125 1 80.44 163 SER A O 1
ATOM 1316 N N . ASN A 1 164 ? -5.617 -29.594 -8.32 1 61.75 164 ASN A N 1
ATOM 1317 C CA . ASN A 1 164 ? -5.961 -30.312 -9.555 1 61.75 164 ASN A CA 1
ATOM 1318 C C . ASN A 1 164 ? -6.992 -31.406 -9.305 1 61.75 164 ASN A C 1
ATOM 1320 O O . ASN A 1 164 ? -7.027 -32 -8.219 1 61.75 164 ASN A O 1
ATOM 1324 N N . MET B 1 1 ? -58.594 -33.781 2.664 1 40.19 1 MET B N 1
ATOM 1325 C CA . MET B 1 1 ? -57.375 -34.531 2.395 1 40.19 1 MET B CA 1
ATOM 1326 C C . MET B 1 1 ? -56.5 -33.781 1.423 1 40.19 1 MET B C 1
ATOM 1328 O O . MET B 1 1 ? -55.344 -34.156 1.2 1 40.19 1 MET B O 1
ATOM 1332 N N . ARG B 1 2 ? -57.156 -32.75 0.728 1 58 2 ARG B N 1
ATOM 1333 C CA . ARG B 1 2 ? -56.469 -32.094 -0.38 1 58 2 ARG B CA 1
ATOM 1334 C C . ARG B 1 2 ? -55.469 -31.047 0.128 1 58 2 ARG B C 1
ATOM 1336 O O . ARG B 1 2 ? -54.531 -30.703 -0.56 1 58 2 ARG B O 1
ATOM 1343 N N . ASN B 1 3 ? -55.656 -30.672 1.423 1 61.94 3 ASN B N 1
ATOM 1344 C CA . ASN B 1 3 ? -54.875 -29.516 1.859 1 61.94 3 ASN B CA 1
ATOM 1345 C C . ASN B 1 3 ? -53.5 -29.938 2.338 1 61.94 3 ASN B C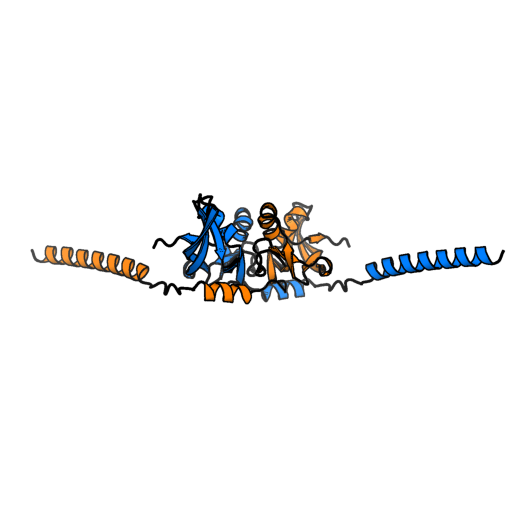 1
ATOM 1347 O O . ASN B 1 3 ? -52.594 -29.109 2.406 1 61.94 3 ASN B O 1
ATOM 1351 N N . ARG B 1 4 ? -53.281 -31.297 2.584 1 61.5 4 ARG B N 1
ATOM 1352 C CA . ARG B 1 4 ? -51.969 -31.734 3.029 1 61.5 4 ARG B CA 1
ATOM 1353 C C . ARG B 1 4 ? -51 -31.859 1.854 1 61.5 4 ARG B C 1
ATOM 1355 O O . ARG B 1 4 ? -49.812 -31.609 1.994 1 61.5 4 ARG B O 1
ATOM 1362 N N . SER B 1 5 ? -51.656 -32.062 0.685 1 67.25 5 SER B N 1
ATOM 1363 C CA . SER B 1 5 ? -50.812 -32.219 -0.481 1 67.25 5 SER B CA 1
ATOM 1364 C C . SER B 1 5 ? -50.25 -30.875 -0.953 1 67.25 5 SER B C 1
ATOM 1366 O O . SER B 1 5 ? -49.094 -30.797 -1.333 1 67.25 5 SER B O 1
ATOM 1368 N N . LEU B 1 6 ? -51.031 -29.812 -0.598 1 68.56 6 LEU B N 1
ATOM 1369 C CA . LEU B 1 6 ? -50.594 -28.5 -1.067 1 68.56 6 LEU B CA 1
ATOM 1370 C C . LEU B 1 6 ? -49.469 -27.969 -0.182 1 68.56 6 LEU B C 1
ATOM 1372 O O . LEU B 1 6 ? -48.5 -27.359 -0.676 1 68.56 6 LEU B O 1
ATOM 1376 N N . LYS B 1 7 ? -49.469 -28.328 1.055 1 68.62 7 LYS B N 1
ATOM 1377 C CA . LYS B 1 7 ? -48.438 -27.859 1.964 1 68.62 7 LYS B CA 1
ATOM 1378 C C . LYS B 1 7 ? -47.125 -28.578 1.724 1 68.62 7 LYS B C 1
ATOM 1380 O O . LYS B 1 7 ? -46.062 -27.953 1.742 1 68.62 7 LYS B O 1
ATOM 1385 N N . THR B 1 8 ? -47.219 -29.875 1.349 1 70.44 8 THR B N 1
ATOM 1386 C CA . THR B 1 8 ? -46 -30.609 1.054 1 70.44 8 THR B CA 1
ATOM 1387 C C . THR B 1 8 ? -45.406 -30.156 -0.279 1 70.44 8 THR B C 1
ATOM 1389 O O . THR B 1 8 ? -44.188 -30.031 -0.414 1 70.44 8 THR B O 1
ATOM 1392 N N . PHE B 1 9 ? -46.219 -29.703 -1.111 1 74.56 9 PHE B N 1
ATOM 1393 C CA . PHE B 1 9 ? -45.75 -29.219 -2.4 1 74.56 9 PHE B CA 1
ATOM 1394 C C . PHE B 1 9 ? -45.156 -27.828 -2.266 1 74.56 9 PHE B C 1
ATOM 1396 O O . PHE B 1 9 ? -44.094 -27.547 -2.85 1 74.56 9 PHE B O 1
ATOM 1403 N N . LEU B 1 10 ? -45.719 -27 -1.491 1 73.06 10 LEU B N 1
ATOM 1404 C CA . LEU B 1 10 ? -45.219 -25.656 -1.273 1 73.06 10 LEU B CA 1
ATOM 1405 C C . LEU B 1 10 ? -43.906 -25.703 -0.502 1 73.06 10 LEU B C 1
ATOM 1407 O O . LEU B 1 10 ? -42.969 -24.938 -0.794 1 73.06 10 LEU B O 1
ATOM 1411 N N . LEU B 1 11 ? -43.781 -26.688 0.315 1 74.31 11 LEU B N 1
ATOM 1412 C CA . LEU B 1 11 ? -42.531 -26.844 1.084 1 74.31 11 LEU B CA 1
ATOM 1413 C C . LEU B 1 11 ? -41.406 -27.375 0.2 1 74.31 11 LEU B C 1
ATOM 1415 O O . LEU B 1 11 ? -40.281 -26.922 0.297 1 74.31 11 LEU B O 1
ATOM 1419 N N . GLU B 1 12 ? -41.781 -28.281 -0.655 1 75.5 12 GLU B N 1
ATOM 1420 C CA . GLU B 1 12 ? -40.812 -28.797 -1.603 1 75.5 12 GLU B CA 1
ATOM 1421 C C . GLU B 1 12 ? -40.375 -27.719 -2.592 1 75.5 12 GLU B C 1
ATOM 1423 O O . GLU B 1 12 ? -39.188 -27.609 -2.932 1 75.5 12 GLU B O 1
ATOM 1428 N N . LEU B 1 13 ? -41.281 -26.875 -2.885 1 73.38 13 LEU B N 1
ATOM 1429 C CA . LEU B 1 13 ? -40.969 -25.781 -3.789 1 73.38 13 LEU B CA 1
ATOM 1430 C C . LEU B 1 13 ? -40.062 -24.75 -3.102 1 73.38 13 LEU B C 1
ATOM 1432 O O . LEU B 1 13 ? -39.125 -24.234 -3.705 1 73.38 13 LEU B O 1
ATOM 1436 N N . MET B 1 14 ? -40.344 -24.516 -1.852 1 73.44 14 MET B N 1
ATOM 1437 C CA . MET B 1 14 ? -39.531 -23.578 -1.095 1 73.44 14 MET B CA 1
ATOM 1438 C C . MET B 1 14 ? -38.125 -24.141 -0.882 1 73.44 14 MET B C 1
ATOM 1440 O O . MET B 1 14 ? -37.156 -23.406 -0.97 1 73.44 14 MET B O 1
ATOM 1444 N N . ILE B 1 15 ? -37.938 -25.453 -0.766 1 69.56 15 ILE B N 1
ATOM 1445 C CA . ILE B 1 15 ? -36.625 -26.078 -0.621 1 69.56 15 ILE B CA 1
ATOM 1446 C C . ILE B 1 15 ? -35.906 -26.047 -1.957 1 69.56 15 ILE B C 1
ATOM 1448 O O . ILE B 1 15 ? -34.719 -25.75 -2.006 1 69.56 15 ILE B O 1
ATOM 1452 N N . LEU B 1 16 ? -36.562 -26.234 -3.062 1 68.25 16 LEU B N 1
ATOM 1453 C CA . LEU B 1 16 ? -35.938 -26.188 -4.379 1 68.25 16 LEU B CA 1
ATOM 1454 C C . LEU B 1 16 ? -35.5 -24.766 -4.727 1 68.25 16 LEU B C 1
ATOM 1456 O O . LEU B 1 16 ? -34.438 -24.547 -5.301 1 68.25 16 LEU B O 1
ATOM 1460 N N . ILE B 1 17 ? -36.219 -23.781 -4.34 1 71.38 17 ILE B N 1
ATOM 1461 C CA . ILE B 1 17 ? -35.875 -22.391 -4.57 1 71.38 17 ILE B CA 1
ATOM 1462 C C . ILE B 1 17 ? -34.688 -22 -3.689 1 71.38 17 ILE B C 1
ATOM 1464 O O . ILE B 1 17 ? -33.75 -21.328 -4.145 1 71.38 17 ILE B O 1
ATOM 1468 N N . LEU B 1 18 ? -34.625 -22.484 -2.445 1 65.62 18 LEU B N 1
ATOM 1469 C CA . LEU B 1 18 ? -33.469 -22.219 -1.57 1 65.62 18 LEU B CA 1
ATOM 1470 C C . LEU B 1 18 ? -32.219 -22.922 -2.082 1 65.62 18 LEU B C 1
ATOM 1472 O O . LEU B 1 18 ? -31.141 -22.359 -2.055 1 65.62 18 LEU B O 1
ATOM 1476 N N . LEU B 1 19 ? -32.344 -24.109 -2.6 1 60.38 19 LEU B N 1
ATOM 1477 C CA . LEU B 1 19 ? -31.234 -24.812 -3.221 1 60.38 19 LEU B CA 1
ATOM 1478 C C . LEU B 1 19 ? -30.844 -24.172 -4.551 1 60.38 19 LEU B C 1
ATOM 1480 O O . LEU B 1 19 ? -29.672 -24.078 -4.887 1 60.38 19 LEU B O 1
ATOM 1484 N N . ALA B 1 20 ? -31.766 -23.75 -5.332 1 57.75 20 ALA B N 1
ATOM 1485 C CA . ALA B 1 20 ? -31.5 -23.047 -6.586 1 57.75 20 ALA B CA 1
ATOM 1486 C C . ALA B 1 20 ? -30.875 -21.688 -6.32 1 57.75 20 ALA B C 1
ATOM 1488 O O . ALA B 1 20 ? -29.953 -21.281 -7.016 1 57.75 20 ALA B O 1
ATOM 1489 N N . LEU B 1 21 ? -31.281 -20.891 -5.344 1 58.09 21 LEU B N 1
ATOM 1490 C CA . LEU B 1 21 ? -30.672 -19.625 -4.965 1 58.09 21 LEU B CA 1
ATOM 1491 C C . LEU B 1 21 ? -29.266 -19.859 -4.398 1 58.09 21 LEU B C 1
ATOM 1493 O O . LEU B 1 21 ? -28.344 -19.078 -4.664 1 58.09 21 LEU B O 1
ATOM 1497 N N . ASP B 1 22 ? -29.094 -20.922 -3.553 1 51.56 22 ASP B N 1
ATOM 1498 C CA . ASP B 1 22 ? -27.734 -21.297 -3.137 1 51.56 22 ASP B CA 1
ATOM 1499 C C . ASP B 1 22 ? -26.875 -21.688 -4.34 1 51.56 22 ASP B C 1
ATOM 1501 O O . ASP B 1 22 ? -25.719 -21.297 -4.426 1 51.56 22 ASP B O 1
ATOM 1505 N N . ASN B 1 23 ? -27.516 -22.484 -5.23 1 47.34 23 ASN B N 1
ATOM 1506 C CA . ASN B 1 23 ? -26.812 -22.828 -6.457 1 47.34 23 ASN B CA 1
ATOM 1507 C C . ASN B 1 23 ? -26.641 -21.609 -7.363 1 47.34 23 ASN B C 1
ATOM 1509 O O . ASN B 1 23 ? -25.625 -21.484 -8.047 1 47.34 23 ASN B O 1
ATOM 1513 N N . MET B 1 24 ? -27.641 -20.781 -7.516 1 43.5 24 MET B N 1
ATOM 1514 C CA . MET B 1 24 ? -27.453 -19.547 -8.266 1 43.5 24 MET B CA 1
ATOM 1515 C C . MET B 1 24 ? -26.422 -18.641 -7.598 1 43.5 24 MET B C 1
ATOM 1517 O O . MET B 1 24 ? -25.656 -17.953 -8.281 1 43.5 24 MET B O 1
ATOM 1521 N N . VAL B 1 25 ? -26.422 -18.484 -6.32 1 44.56 25 VAL B N 1
ATOM 1522 C CA . VAL B 1 25 ? -25.328 -17.75 -5.676 1 44.56 25 VAL B CA 1
ATOM 1523 C C . VAL B 1 25 ? -24 -18.453 -5.93 1 44.56 25 VAL B C 1
ATOM 1525 O O . VAL B 1 25 ? -22.969 -17.812 -6.129 1 44.56 25 VAL B O 1
ATOM 1528 N N . ARG B 1 26 ? -23.984 -19.781 -5.867 1 38.69 26 ARG B N 1
ATOM 1529 C CA . ARG B 1 26 ? -22.75 -20.469 -6.234 1 38.69 26 ARG B CA 1
ATOM 1530 C C . ARG B 1 26 ? -22.484 -20.344 -7.734 1 38.69 26 ARG B C 1
ATOM 1532 O O . ARG B 1 26 ? -21.344 -20.484 -8.18 1 38.69 26 ARG B O 1
ATOM 1539 N N . SER B 1 27 ? -23.578 -20.422 -8.5 1 37 27 SER B N 1
ATOM 1540 C CA . SER B 1 27 ? -23.281 -20.344 -9.93 1 37 27 SER B CA 1
ATOM 1541 C C . SER B 1 27 ? -22.891 -18.922 -10.336 1 37 27 SER B C 1
ATOM 1543 O O . SER B 1 27 ? -23 -18.562 -11.508 1 37 27 SER B O 1
ATOM 1545 N N . THR B 1 28 ? -23.25 -17.875 -9.633 1 37.94 28 THR B N 1
ATOM 1546 C CA . THR B 1 28 ? -22.484 -16.797 -10.234 1 37.94 28 THR B CA 1
ATOM 1547 C C . THR B 1 28 ? -21.094 -17.281 -10.625 1 37.94 28 THR B C 1
ATOM 1549 O O . THR B 1 28 ? -20.297 -17.688 -9.766 1 37.94 28 THR B O 1
ATOM 1552 N N . ALA B 1 29 ? -21.062 -18.062 -11.648 1 37.19 29 ALA B N 1
ATOM 1553 C CA . ALA B 1 29 ? -19.875 -18.422 -12.43 1 37.19 29 ALA B CA 1
ATOM 1554 C C . ALA B 1 29 ? -18.766 -17.406 -12.234 1 37.19 29 ALA B C 1
ATOM 1556 O O . ALA B 1 29 ? -18.922 -16.234 -12.586 1 37.19 29 ALA B O 1
ATOM 1557 N N . ILE B 1 30 ? -18.203 -17.25 -11.141 1 43.34 30 ILE B N 1
ATOM 1558 C CA . ILE B 1 30 ? -16.906 -16.594 -11.148 1 43.34 30 ILE B CA 1
ATOM 1559 C C . ILE B 1 30 ? -16.25 -16.75 -12.516 1 43.34 30 ILE B C 1
ATOM 1561 O O . ILE B 1 30 ? -15.93 -17.875 -12.93 1 43.34 30 ILE B O 1
ATOM 1565 N N . ASN B 1 31 ? -16.875 -16.328 -13.523 1 42.59 31 ASN B N 1
ATOM 1566 C CA . ASN B 1 31 ? -15.969 -16.219 -14.664 1 42.59 31 ASN B CA 1
ATOM 1567 C C . ASN B 1 31 ? -14.508 -16.203 -14.227 1 42.59 31 ASN B C 1
ATOM 1569 O O . ASN B 1 31 ? -13.984 -15.164 -13.828 1 42.59 31 ASN B O 1
ATOM 1573 N N . SER B 1 32 ? -14.156 -17.062 -13.383 1 54.12 32 SER B N 1
ATOM 1574 C CA . SER B 1 32 ? -12.773 -17.219 -12.945 1 54.12 32 SER B CA 1
ATOM 1575 C C . SER B 1 32 ? -11.797 -17.031 -14.109 1 54.12 32 SER B C 1
ATOM 1577 O O . SER B 1 32 ? -11.781 -17.828 -15.039 1 54.12 32 SER B O 1
ATOM 1579 N N . ASN B 1 33 ? -11.703 -15.852 -14.539 1 78.31 33 ASN B N 1
ATOM 1580 C CA . ASN B 1 33 ? -10.703 -15.578 -15.562 1 78.31 33 ASN B CA 1
ATOM 1581 C C . ASN B 1 33 ? -9.336 -16.141 -15.172 1 78.31 33 ASN B C 1
ATOM 1583 O O . ASN B 1 33 ? -8.781 -15.773 -14.141 1 78.31 33 ASN B O 1
ATOM 1587 N N . ARG B 1 34 ? -9.234 -17.266 -15.82 1 93.62 34 ARG B N 1
ATOM 1588 C CA . ARG B 1 34 ? -7.938 -17.906 -15.648 1 93.62 34 ARG B CA 1
ATOM 1589 C C . ARG B 1 34 ? -6.836 -17.094 -16.328 1 93.62 34 ARG B C 1
ATOM 1591 O O . ARG B 1 34 ? -7 -16.656 -17.469 1 93.62 34 ARG B O 1
ATOM 1598 N N . ILE B 1 35 ? -5.898 -16.812 -15.547 1 97.19 35 ILE B N 1
ATOM 1599 C CA . ILE B 1 35 ? -4.707 -16.109 -16.031 1 97.19 35 ILE B CA 1
ATOM 1600 C C . ILE B 1 35 ? -3.545 -17.094 -16.141 1 97.19 35 ILE B C 1
ATOM 1602 O O . ILE B 1 35 ? -3.062 -17.609 -15.133 1 97.19 35 ILE B O 1
ATOM 1606 N N . THR B 1 36 ? -3.131 -17.328 -17.297 1 97.44 36 THR B N 1
ATOM 1607 C CA . THR B 1 36 ? -2.049 -18.281 -17.531 1 97.44 36 THR B CA 1
ATOM 1608 C C . THR B 1 36 ? -0.724 -17.734 -17.016 1 97.44 36 THR B C 1
ATOM 1610 O O . THR B 1 36 ? -0.603 -16.531 -16.75 1 97.44 36 THR B O 1
ATOM 1613 N N . LEU B 1 37 ? 0.249 -18.672 -16.938 1 97.56 37 LEU B N 1
ATOM 1614 C CA . LEU B 1 37 ? 1.576 -18.266 -16.484 1 97.56 37 LEU B CA 1
ATOM 1615 C C . LEU B 1 37 ? 2.15 -17.172 -17.359 1 97.56 37 LEU B C 1
ATOM 1617 O O . LEU B 1 37 ? 2.67 -16.172 -16.859 1 97.56 37 LEU B O 1
ATOM 1621 N N . SER B 1 38 ? 2.094 -17.375 -18.609 1 97.56 38 SER B N 1
ATOM 1622 C CA . SER B 1 38 ? 2.611 -16.391 -19.562 1 97.56 38 SER B CA 1
ATOM 1623 C C . SER B 1 38 ? 1.927 -15.039 -19.375 1 97.56 38 SER B C 1
ATOM 1625 O O . SER B 1 38 ? 2.582 -13.992 -19.406 1 97.56 38 SER B O 1
ATOM 1627 N N . GLU B 1 39 ? 0.662 -15 -19.172 1 97.69 39 GLU B N 1
ATOM 1628 C CA . GLU B 1 39 ? -0.089 -13.766 -18.953 1 97.69 39 GLU B CA 1
ATOM 1629 C C . GLU B 1 39 ? 0.287 -13.125 -17.609 1 97.69 39 GLU B C 1
ATOM 1631 O O . GLU B 1 39 ? 0.401 -11.898 -17.516 1 97.69 39 GLU B O 1
ATOM 1636 N N . ALA B 1 40 ? 0.456 -13.961 -16.641 1 98.06 40 ALA B N 1
ATOM 1637 C CA . ALA B 1 40 ? 0.84 -13.445 -15.328 1 98.06 40 ALA B CA 1
ATOM 1638 C C . ALA B 1 40 ? 2.201 -12.758 -15.391 1 98.06 40 ALA B C 1
ATOM 1640 O O . ALA B 1 40 ? 2.379 -11.672 -14.828 1 98.06 40 ALA B O 1
ATOM 1641 N N . VAL B 1 41 ? 3.088 -13.422 -16.047 1 98.12 41 VAL B N 1
ATOM 1642 C CA . VAL B 1 41 ? 4.422 -12.859 -16.188 1 98.12 41 VAL B CA 1
ATOM 1643 C C . VAL B 1 41 ? 4.344 -11.547 -16.984 1 98.12 41 VAL B C 1
ATOM 1645 O O . VAL B 1 41 ? 4.992 -10.562 -16.625 1 98.12 41 VAL B O 1
ATOM 1648 N N . LYS B 1 42 ? 3.533 -11.523 -17.984 1 98 42 LYS B N 1
ATOM 1649 C CA . LYS B 1 42 ? 3.359 -10.32 -18.797 1 98 42 LYS B CA 1
ATOM 1650 C C . LYS B 1 42 ? 2.783 -9.18 -17.953 1 98 42 LYS B C 1
ATOM 1652 O O . LYS B 1 42 ? 3.25 -8.039 -18.047 1 98 42 LYS B O 1
ATOM 1657 N N . THR B 1 43 ? 1.763 -9.461 -17.188 1 97.94 43 THR B N 1
ATOM 1658 C CA . THR B 1 43 ? 1.151 -8.453 -16.328 1 97.94 43 THR B CA 1
ATOM 1659 C C . THR B 1 43 ? 2.178 -7.879 -15.359 1 97.94 43 THR B C 1
ATOM 1661 O O . THR B 1 43 ? 2.242 -6.664 -15.164 1 97.94 43 THR B O 1
ATOM 1664 N N . SER B 1 44 ? 2.986 -8.758 -14.789 1 98.12 44 SER B N 1
ATOM 1665 C CA . SER B 1 44 ? 4.031 -8.305 -13.875 1 98.12 44 SER B CA 1
ATOM 1666 C C . SER B 1 44 ? 5.039 -7.41 -14.586 1 98.12 44 SER B C 1
ATOM 1668 O O . SER B 1 44 ? 5.508 -6.422 -14.008 1 98.12 44 SER B O 1
ATOM 1670 N N . SER B 1 45 ? 5.336 -7.703 -15.773 1 97.62 45 SER B N 1
ATOM 1671 C CA . SER B 1 45 ? 6.336 -6.945 -16.516 1 97.62 45 SER B CA 1
ATOM 1672 C C . SER B 1 45 ? 5.801 -5.578 -16.922 1 97.62 45 SER B C 1
ATOM 1674 O O . SER B 1 45 ? 6.57 -4.688 -17.297 1 97.62 45 SER B O 1
ATOM 1676 N N . MET B 1 46 ? 4.48 -5.375 -16.891 1 98.25 46 MET B N 1
ATOM 1677 C CA . MET B 1 46 ? 3.867 -4.105 -17.266 1 98.25 46 MET B CA 1
ATOM 1678 C C . MET B 1 46 ? 3.715 -3.195 -16.047 1 98.25 46 MET B C 1
ATOM 1680 O O . MET B 1 46 ? 3.525 -1.985 -16.203 1 98.25 46 MET B O 1
ATOM 1684 N N . PHE B 1 47 ? 3.713 -3.807 -14.938 1 98.75 47 PHE B N 1
ATOM 1685 C CA . PHE B 1 47 ? 3.613 -3.051 -13.695 1 98.75 47 PHE B CA 1
ATOM 1686 C C . PHE B 1 47 ? 4.973 -2.941 -13.016 1 98.75 47 PHE B C 1
ATOM 1688 O O . PHE B 1 47 ? 5.172 -3.467 -11.922 1 98.75 47 PHE B O 1
ATOM 1695 N N . VAL B 1 48 ? 5.863 -2.201 -13.633 1 98.25 48 VAL B N 1
ATOM 1696 C CA . VAL B 1 48 ? 7.277 -2.186 -13.281 1 98.25 48 VAL B CA 1
ATOM 1697 C C . VAL B 1 48 ? 7.523 -1.152 -12.188 1 98.25 48 VAL B C 1
ATOM 1699 O O . VAL B 1 48 ? 6.801 -0.16 -12.086 1 98.25 48 VAL B O 1
ATOM 1702 N N . CYS B 1 49 ? 8.453 -1.437 -11.406 1 98.81 49 CYS B N 1
ATOM 1703 C CA . CYS B 1 49 ? 8.945 -0.503 -10.398 1 98.81 49 CYS B CA 1
ATOM 1704 C C . CYS B 1 49 ? 9.758 0.613 -11.039 1 98.81 49 CYS B C 1
ATOM 1706 O O . CYS B 1 49 ? 10.922 0.413 -11.391 1 98.81 49 CYS B O 1
ATOM 1708 N N . LYS B 1 50 ? 9.156 1.779 -11.141 1 98.62 50 LYS B N 1
ATOM 1709 C CA . LYS B 1 50 ? 9.852 2.898 -11.781 1 98.62 50 LYS B CA 1
ATOM 1710 C C . LYS B 1 50 ? 9.414 4.227 -11.172 1 98.62 50 LYS B C 1
ATOM 1712 O O . LYS B 1 50 ? 10.25 5.066 -10.828 1 98.62 50 LYS B O 1
ATOM 1717 N N . LYS B 1 51 ? 8.133 4.418 -11.055 1 98.69 51 LYS B N 1
ATOM 1718 C CA . LYS B 1 51 ? 7.562 5.652 -10.523 1 98.69 51 LYS B CA 1
ATOM 1719 C C . LYS B 1 51 ? 6.836 5.398 -9.203 1 98.69 51 LYS B C 1
ATOM 1721 O O . LYS B 1 51 ? 6.254 4.328 -9.008 1 98.69 51 LYS B O 1
ATOM 1726 N N . PRO B 1 52 ? 6.871 6.41 -8.352 1 98.81 52 PRO B N 1
ATOM 1727 C CA . PRO B 1 52 ? 6.121 6.246 -7.102 1 98.81 52 PRO B CA 1
ATOM 1728 C C . PRO B 1 52 ? 4.613 6.164 -7.324 1 98.81 52 PRO B C 1
ATOM 1730 O O . PRO B 1 52 ? 4.113 6.621 -8.359 1 98.81 52 PRO B O 1
ATOM 1733 N N . GLN B 1 53 ? 3.982 5.559 -6.395 1 98.69 53 GLN B N 1
ATOM 1734 C CA . GLN B 1 53 ? 2.523 5.523 -6.387 1 98.69 53 GLN B CA 1
ATOM 1735 C C . GLN B 1 53 ? 1.957 6.504 -5.363 1 98.69 53 GLN B C 1
ATOM 1737 O O . GLN B 1 53 ? 2.51 6.66 -4.273 1 98.69 53 GLN B O 1
ATOM 1742 N N . PHE B 1 54 ? 0.831 7.07 -5.734 1 98.75 54 PHE B N 1
ATOM 1743 C CA . PHE B 1 54 ? 0.116 7.898 -4.77 1 98.75 54 PHE B CA 1
ATOM 1744 C C . PHE B 1 54 ? -0.559 7.035 -3.709 1 98.75 54 PHE B C 1
ATOM 1746 O O . PHE B 1 54 ? -1.2 6.035 -4.031 1 98.75 54 PHE B O 1
ATOM 1753 N N . ARG B 1 55 ? -0.401 7.492 -2.5 1 98.69 55 ARG B N 1
ATOM 1754 C CA . ARG B 1 55 ? -1.002 6.809 -1.359 1 98.69 55 ARG B CA 1
ATOM 1755 C C . ARG B 1 55 ? -1.637 7.809 -0.396 1 98.69 55 ARG B C 1
ATOM 1757 O O . ARG B 1 55 ? -1.082 8.883 -0.153 1 98.69 55 ARG B O 1
ATOM 1764 N N . ALA B 1 56 ? -2.742 7.398 0.063 1 98.62 56 ALA B N 1
ATOM 1765 C CA . ALA B 1 56 ? -3.383 8.188 1.112 1 98.62 56 ALA B CA 1
ATOM 1766 C C . ALA B 1 56 ? -2.875 7.777 2.492 1 98.62 56 ALA B C 1
ATOM 1768 O O . ALA B 1 56 ? -2.701 6.586 2.77 1 98.62 56 ALA B O 1
ATOM 1769 N N . TYR B 1 57 ? -2.66 8.766 3.318 1 97.62 57 TYR B N 1
ATOM 1770 C CA . TYR B 1 57 ? -2.32 8.516 4.715 1 97.62 57 TYR B CA 1
ATOM 1771 C C . TYR B 1 57 ? -3.225 9.312 5.645 1 97.62 57 TYR B C 1
ATOM 1773 O O . TYR B 1 57 ? -3.391 10.523 5.477 1 97.62 57 TYR B O 1
ATOM 1781 N N . HIS B 1 58 ? -3.752 8.609 6.586 1 96.81 58 HIS B N 1
ATOM 1782 C CA . HIS B 1 58 ? -4.547 9.258 7.621 1 96.81 58 HIS B CA 1
ATOM 1783 C C . HIS B 1 58 ? -3.686 10.188 8.477 1 96.81 58 HIS B C 1
ATOM 1785 O O . HIS B 1 58 ? -2.771 9.727 9.164 1 96.81 58 HIS B O 1
ATOM 1791 N N . LEU B 1 59 ? -4.062 11.406 8.445 1 95.81 59 LEU B N 1
ATOM 1792 C CA . LEU B 1 59 ? -3.172 12.414 9.023 1 95.81 59 LEU B CA 1
ATOM 1793 C C . LEU B 1 59 ? -3.049 12.227 10.531 1 95.81 59 LEU B C 1
ATOM 1795 O O . LEU B 1 59 ? -1.945 12.289 11.078 1 95.81 59 LEU B O 1
ATOM 1799 N N . ARG B 1 60 ? -4.082 11.992 11.188 1 92.25 60 ARG B N 1
ATOM 1800 C CA . ARG B 1 60 ? -4.047 11.805 12.633 1 92.25 60 ARG B CA 1
ATOM 1801 C C . ARG B 1 60 ? -3.133 10.648 13.008 1 92.25 60 ARG B C 1
ATOM 1803 O O . ARG B 1 60 ? -2.373 10.734 13.977 1 92.25 60 ARG B O 1
ATOM 1810 N N . ASP B 1 61 ? -3.229 9.617 12.242 1 92.31 61 ASP B N 1
ATOM 1811 C CA . ASP B 1 61 ? -2.393 8.453 12.508 1 92.31 61 ASP B CA 1
ATOM 1812 C C . ASP B 1 61 ? -0.917 8.766 12.266 1 92.31 61 ASP B C 1
ATOM 1814 O O . ASP B 1 61 ? -0.052 8.32 13.023 1 92.31 61 ASP B O 1
ATOM 1818 N N . LEU B 1 62 ? -0.653 9.516 11.258 1 91.94 62 LEU B N 1
ATOM 1819 C CA . LEU B 1 62 ? 0.721 9.883 10.938 1 91.94 62 LEU B CA 1
ATOM 1820 C C . LEU B 1 62 ? 1.314 10.781 12.016 1 91.94 62 LEU B C 1
ATOM 1822 O O . LEU B 1 62 ? 2.512 10.711 12.297 1 91.94 62 LEU B O 1
ATOM 1826 N N . MET B 1 63 ? 0.469 11.516 12.625 1 90.62 63 MET B N 1
ATOM 1827 C CA . MET B 1 63 ? 0.929 12.547 13.555 1 90.62 63 MET B CA 1
ATOM 1828 C C . MET B 1 63 ? 0.936 12.023 14.984 1 90.62 63 MET B C 1
ATOM 1830 O O . MET B 1 63 ? 1.343 12.734 15.906 1 90.62 63 MET B O 1
ATOM 1834 N N . GLN B 1 64 ? 0.429 10.875 15.156 1 82.94 64 GLN B N 1
ATOM 1835 C CA . GLN B 1 64 ? 0.195 10.352 16.5 1 82.94 64 GLN B CA 1
ATOM 1836 C C . GLN B 1 64 ? 1.462 10.43 17.344 1 82.94 64 GLN B C 1
ATOM 1838 O O . GLN B 1 64 ? 1.398 10.719 18.547 1 82.94 64 GLN B O 1
ATOM 1843 N N . ASN B 1 65 ? 2.594 10.258 16.734 1 76.94 65 ASN B N 1
ATOM 1844 C CA . ASN B 1 65 ? 3.814 10.258 17.547 1 76.94 65 ASN B CA 1
ATOM 1845 C C . ASN B 1 65 ? 4.484 11.625 17.531 1 76.94 65 ASN B C 1
ATOM 1847 O O . ASN B 1 65 ? 5.523 11.82 18.172 1 76.94 65 ASN B O 1
ATOM 1851 N N . LEU B 1 66 ? 3.941 12.5 16.828 1 78.56 66 LEU B N 1
ATOM 1852 C CA . LEU B 1 66 ? 4.57 13.812 16.703 1 78.56 66 LEU B CA 1
ATOM 1853 C C . LEU B 1 66 ? 3.887 14.828 17.609 1 78.56 66 LEU B C 1
ATOM 1855 O O . LEU B 1 66 ? 4.535 15.75 18.125 1 78.56 66 LEU B O 1
ATOM 1859 N N . HIS B 1 67 ? 2.537 14.758 17.609 1 64.81 67 HIS B N 1
ATOM 1860 C CA . HIS B 1 67 ? 1.868 15.734 18.453 1 64.81 67 HIS B CA 1
ATOM 1861 C C . HIS B 1 67 ? 2.045 15.406 19.938 1 64.81 67 HIS B C 1
ATOM 1863 O O . HIS B 1 67 ? 1.811 14.273 20.359 1 64.81 67 HIS B O 1
ATOM 1869 N N . GLN B 1 68 ? 2.617 16.297 20.516 1 60 68 GLN B N 1
ATOM 1870 C CA . GLN B 1 68 ? 3.074 16.188 21.906 1 60 68 GLN B CA 1
ATOM 1871 C C . GLN B 1 68 ? 1.948 16.5 22.875 1 60 68 GLN B C 1
ATOM 1873 O O . GLN B 1 68 ? 1.95 16.016 24.016 1 60 68 GLN B O 1
ATOM 1878 N N . ASP B 1 69 ? 0.971 17.234 22.297 1 66.06 69 ASP B N 1
ATOM 1879 C CA . ASP B 1 69 ? -0.03 17.625 23.281 1 66.06 69 ASP B CA 1
ATOM 1880 C C . ASP B 1 69 ? -1.266 16.734 23.203 1 66.06 69 ASP B C 1
ATOM 1882 O O . ASP B 1 69 ? -1.964 16.719 22.188 1 66.06 69 ASP B O 1
ATOM 1886 N N . PRO B 1 70 ? -1.453 15.914 24.203 1 67.5 70 PRO B N 1
ATOM 1887 C CA . PRO B 1 70 ? -2.6 15.008 24.234 1 67.5 70 PRO B CA 1
ATOM 1888 C C . PRO B 1 70 ? -3.924 15.719 23.969 1 67.5 70 PRO B C 1
ATOM 1890 O O . PRO B 1 70 ? -4.887 15.094 23.516 1 67.5 70 PRO B O 1
ATOM 1893 N N . GLY B 1 71 ? -3.945 16.969 24.156 1 74.06 71 GLY B N 1
ATOM 1894 C CA . GLY B 1 71 ? -5.18 17.703 23.938 1 74.06 71 GLY B CA 1
ATOM 1895 C C . GLY B 1 71 ? -5.328 18.219 22.516 1 74.06 71 GLY B C 1
ATOM 1896 O O . GLY B 1 71 ? -6.277 18.938 22.203 1 74.06 71 GLY B O 1
ATOM 1897 N N . GLU B 1 72 ? -4.402 17.812 21.703 1 78.19 72 GLU B N 1
ATOM 1898 C CA . GLU B 1 72 ? -4.453 18.312 20.344 1 78.19 72 GLU B CA 1
ATOM 1899 C C . GLU B 1 72 ? -4.723 17.172 19.344 1 78.19 72 GLU B C 1
ATOM 1901 O O . GLU B 1 72 ? -4.305 16.047 19.562 1 78.19 72 GLU B O 1
ATOM 1906 N N . SER B 1 73 ? -5.637 17.547 18.406 1 82.44 73 SER B N 1
ATOM 1907 C CA . SER B 1 73 ? -5.902 16.578 17.359 1 82.44 73 SER B CA 1
ATOM 1908 C C . SER B 1 73 ? -5.867 17.234 15.977 1 82.44 73 SER B C 1
ATOM 1910 O O . SER B 1 73 ? -6.406 18.328 15.797 1 82.44 73 SER B O 1
ATOM 1912 N N . THR B 1 74 ? -5.117 16.609 15.117 1 83.06 74 THR B N 1
ATOM 1913 C CA . THR B 1 74 ? -5.152 17.078 13.734 1 83.06 74 THR B CA 1
ATOM 1914 C C . THR B 1 74 ? -6.531 16.828 13.125 1 83.06 74 THR B C 1
ATOM 1916 O O . THR B 1 74 ? -7.09 15.742 13.25 1 83.06 74 THR B O 1
ATOM 1919 N N . ILE B 1 75 ? -6.969 17.875 12.398 1 86.56 75 ILE B N 1
ATOM 1920 C CA . ILE B 1 75 ? -8.352 17.766 11.945 1 86.56 75 ILE B CA 1
ATOM 1921 C C . ILE B 1 75 ? -8.398 17.828 10.422 1 86.56 75 ILE B C 1
ATOM 1923 O O . ILE B 1 75 ? -9.188 17.125 9.789 1 86.56 75 ILE B O 1
ATOM 1927 N N . GLN B 1 76 ? -7.559 18.75 9.867 1 94.62 76 GLN B N 1
ATOM 1928 C CA . GLN B 1 76 ? -7.574 18.875 8.414 1 94.62 76 GLN B CA 1
ATOM 1929 C C . GLN B 1 76 ? -6.156 19.016 7.863 1 94.62 76 GLN B C 1
ATOM 1931 O O . GLN B 1 76 ? -5.297 19.641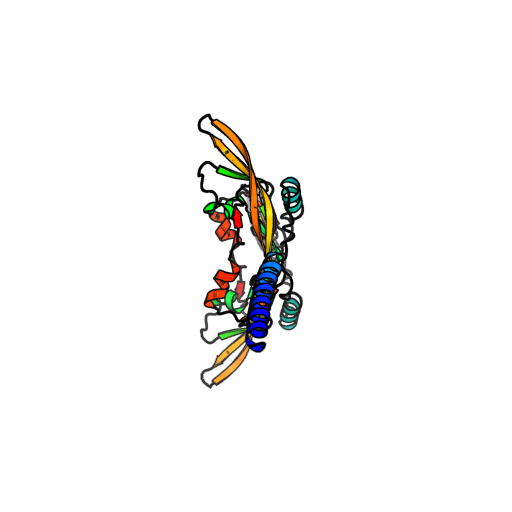 8.484 1 94.62 76 GLN B O 1
ATOM 1936 N N . PRO B 1 77 ? -5.965 18.5 6.547 1 97.5 77 PRO B N 1
ATOM 1937 C CA . PRO B 1 77 ? -6.855 17.531 5.91 1 97.5 77 PRO B CA 1
ATOM 1938 C C . PRO B 1 77 ? -6.938 16.203 6.676 1 97.5 77 PRO B C 1
ATOM 1940 O O . PRO B 1 77 ? -6.082 15.93 7.52 1 97.5 77 PRO B O 1
ATOM 1943 N N . VAL B 1 78 ? -8.016 15.445 6.488 1 97.06 78 VAL B N 1
ATOM 1944 C CA . VAL B 1 78 ? -8.148 14.148 7.141 1 97.06 78 VAL B CA 1
ATOM 1945 C C . VAL B 1 78 ? -7.059 13.211 6.641 1 97.06 78 VAL B C 1
ATOM 1947 O O . VAL B 1 78 ? -6.453 12.477 7.43 1 97.06 78 VAL B O 1
ATOM 1950 N N . TYR B 1 79 ? -6.875 13.312 5.363 1 98.06 79 TYR B N 1
ATOM 1951 C CA . TYR B 1 79 ? -5.828 12.523 4.719 1 98.06 79 TYR B CA 1
ATOM 1952 C C . TYR B 1 79 ? -4.867 13.43 3.951 1 98.06 79 TYR B C 1
ATOM 1954 O O . TYR B 1 79 ? -5.262 14.492 3.465 1 98.06 79 TYR B O 1
ATOM 1962 N N . ILE B 1 80 ? -3.654 12.945 3.832 1 98 80 ILE B N 1
ATOM 1963 C CA . ILE B 1 80 ? -2.729 13.539 2.871 1 98 80 ILE B CA 1
ATOM 1964 C C . ILE B 1 80 ? -2.332 12.492 1.829 1 98 80 ILE B C 1
ATOM 1966 O O . ILE B 1 80 ? -2.414 11.289 2.086 1 98 80 ILE B O 1
ATOM 1970 N N . VAL B 1 81 ? -1.984 12.969 0.673 1 98.56 81 VAL B N 1
ATOM 1971 C CA . VAL B 1 81 ? -1.575 12.094 -0.424 1 98.56 81 VAL B CA 1
ATOM 1972 C C . VAL B 1 81 ? -0.061 12.172 -0.606 1 98.56 81 VAL B C 1
ATOM 1974 O O . VAL B 1 81 ? 0.5 13.266 -0.745 1 98.56 81 VAL B O 1
ATOM 1977 N N . VAL B 1 82 ? 0.562 11.039 -0.598 1 98.44 82 VAL B N 1
ATOM 1978 C CA . VAL B 1 82 ? 2.02 10.969 -0.606 1 98.44 82 VAL B CA 1
ATOM 1979 C C . VAL B 1 82 ? 2.484 10.07 -1.75 1 98.44 82 VAL B C 1
ATOM 1981 O O . VAL B 1 82 ? 1.848 9.055 -2.053 1 98.44 82 VAL B O 1
ATOM 1984 N N . LYS B 1 83 ? 3.568 10.445 -2.346 1 98.69 83 LYS B N 1
ATOM 1985 C CA . LYS B 1 83 ? 4.219 9.594 -3.336 1 98.69 83 LYS B CA 1
ATOM 1986 C C . LYS B 1 83 ? 5.148 8.586 -2.668 1 98.69 83 LYS B C 1
ATOM 1988 O O . LYS B 1 83 ? 6.109 8.969 -1.996 1 98.69 83 LYS B O 1
ATOM 1993 N N . ARG B 1 84 ? 4.922 7.289 -2.955 1 98.69 84 ARG B N 1
ATOM 1994 C CA . ARG B 1 84 ? 5.668 6.27 -2.227 1 98.69 84 ARG B CA 1
ATOM 1995 C C . ARG B 1 84 ? 6.211 5.207 -3.176 1 98.69 84 ARG B C 1
ATOM 1997 O O . ARG B 1 84 ? 5.559 4.852 -4.16 1 98.69 84 ARG B O 1
ATOM 2004 N N . CYS B 1 85 ? 7.363 4.793 -2.852 1 98.81 85 CYS B N 1
ATOM 2005 C CA . CYS B 1 85 ? 7.965 3.588 -3.41 1 98.81 85 CYS B CA 1
ATOM 2006 C C . CYS B 1 85 ? 8.133 2.516 -2.338 1 98.81 85 CYS B C 1
ATOM 2008 O O . CYS B 1 85 ? 8.812 2.732 -1.338 1 98.81 85 CYS B O 1
ATOM 2010 N N . ASP B 1 86 ? 7.512 1.365 -2.578 1 98.12 86 ASP B N 1
ATOM 2011 C CA . ASP B 1 86 ? 7.695 0.2 -1.718 1 98.12 86 ASP B CA 1
ATOM 2012 C C . ASP B 1 86 ? 7.441 -1.095 -2.488 1 98.12 86 ASP B C 1
ATOM 2014 O O . ASP B 1 86 ? 7.293 -1.077 -3.711 1 98.12 86 ASP B O 1
ATOM 2018 N N . GLY B 1 87 ? 7.449 -2.137 -1.811 1 97.62 87 GLY B N 1
ATOM 2019 C CA . GLY B 1 87 ? 7.301 -3.432 -2.457 1 97.62 87 GLY B CA 1
ATOM 2020 C C . GLY B 1 87 ? 6.008 -3.562 -3.24 1 97.62 87 GLY B C 1
ATOM 2021 O O . GLY B 1 87 ? 5.875 -4.453 -4.082 1 97.62 87 GLY B O 1
ATOM 2022 N N . HIS B 1 88 ? 5.066 -2.688 -3.012 1 98.25 88 HIS B N 1
ATOM 2023 C CA . HIS B 1 88 ? 3.764 -2.768 -3.664 1 98.25 88 HIS B CA 1
ATOM 2024 C C . HIS B 1 88 ? 3.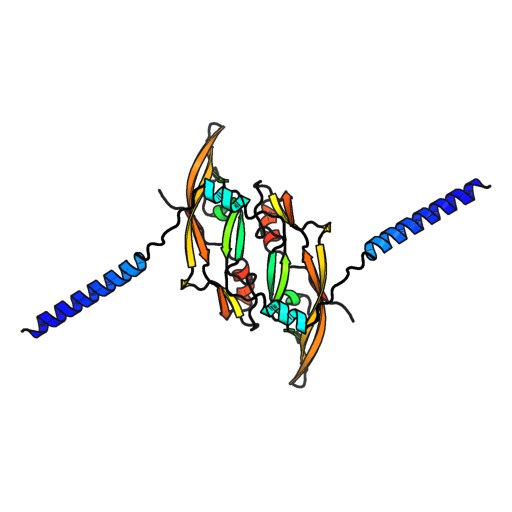697 -1.845 -4.875 1 98.25 88 HIS B C 1
ATOM 2026 O O . HIS B 1 88 ? 2.756 -1.919 -5.668 1 98.25 88 HIS B O 1
ATOM 2032 N N . SER B 1 89 ? 4.676 -1.011 -5.062 1 98.62 89 SER B N 1
ATOM 2033 C CA . SER B 1 89 ? 4.609 0.065 -6.047 1 98.62 89 SER B CA 1
ATOM 2034 C C . SER B 1 89 ? 4.977 -0.436 -7.441 1 98.62 89 SER B C 1
ATOM 2036 O O . SER B 1 89 ? 4.828 0.292 -8.422 1 98.62 89 SER B O 1
ATOM 2038 N N . GLY B 1 90 ? 5.48 -1.638 -7.52 1 98.75 90 GLY B N 1
ATOM 2039 C CA . GLY B 1 90 ? 5.848 -2.209 -8.805 1 98.75 90 GLY B CA 1
ATOM 2040 C C . GLY B 1 90 ? 6.586 -3.529 -8.68 1 98.75 90 GLY B C 1
ATOM 2041 O O . GLY B 1 90 ? 7.027 -3.898 -7.594 1 98.75 90 GLY B O 1
ATOM 2042 N N . CYS B 1 91 ? 6.719 -4.188 -9.766 1 98.75 91 CYS B N 1
ATOM 2043 C CA . CYS B 1 91 ? 7.312 -5.52 -9.789 1 98.75 91 CYS B CA 1
ATOM 2044 C C . CYS B 1 91 ? 8.781 -5.457 -10.203 1 98.75 91 CYS B C 1
ATOM 2046 O O . CYS B 1 91 ? 9.141 -4.688 -11.094 1 98.75 91 CYS B O 1
ATOM 2048 N N . CYS B 1 92 ? 9.562 -6.254 -9.555 1 98.5 92 CYS B N 1
ATOM 2049 C CA . CYS B 1 92 ? 10.945 -6.504 -9.945 1 98.5 92 CYS B CA 1
ATOM 2050 C C . CYS B 1 92 ? 11.086 -7.875 -10.602 1 98.5 92 CYS B C 1
ATOM 2052 O O . CYS B 1 92 ? 10.336 -8.797 -10.281 1 98.5 92 CYS B O 1
ATOM 2054 N N . MET B 1 93 ? 12.039 -8.039 -11.484 1 95.25 93 MET B N 1
ATOM 2055 C CA . MET B 1 93 ? 12.18 -9.273 -12.258 1 95.25 93 MET B CA 1
ATOM 2056 C C . MET B 1 93 ? 12.961 -10.32 -11.477 1 95.25 93 MET B C 1
ATOM 2058 O O . MET B 1 93 ? 12.844 -11.516 -11.742 1 95.25 93 MET B O 1
ATOM 2062 N N . ASN B 1 94 ? 13.727 -9.859 -10.586 1 95.38 94 ASN B N 1
ATOM 2063 C CA . ASN B 1 94 ? 14.516 -10.742 -9.734 1 95.38 94 ASN B CA 1
ATOM 2064 C C . ASN B 1 94 ? 13.883 -10.898 -8.352 1 95.38 94 ASN B C 1
ATOM 2066 O O . ASN B 1 94 ? 13.516 -9.906 -7.719 1 95.38 94 ASN B O 1
ATOM 2070 N N . SER B 1 95 ? 13.836 -12.148 -7.918 1 93.62 95 SER B N 1
ATOM 2071 C CA . SER B 1 95 ? 13.148 -12.445 -6.668 1 93.62 95 SER B CA 1
ATOM 2072 C C . SER B 1 95 ? 13.906 -11.883 -5.473 1 93.62 95 SER B C 1
ATOM 2074 O O . SER B 1 95 ? 13.359 -11.789 -4.371 1 93.62 95 SER B O 1
ATOM 2076 N N . ASP B 1 96 ? 15.148 -11.531 -5.625 1 95.88 96 ASP B N 1
ATOM 2077 C CA . ASP B 1 96 ? 15.953 -11.008 -4.527 1 95.88 96 ASP B CA 1
ATOM 2078 C C . ASP B 1 96 ? 15.891 -9.484 -4.484 1 95.88 96 ASP B C 1
ATOM 2080 O O . ASP B 1 96 ? 16.625 -8.844 -3.725 1 95.88 96 ASP B O 1
ATOM 2084 N N . MET B 1 97 ? 15.023 -8.961 -5.289 1 97.38 97 MET B N 1
ATOM 2085 C CA . MET B 1 97 ? 14.898 -7.508 -5.344 1 97.38 97 MET B CA 1
ATOM 2086 C C . MET B 1 97 ? 13.5 -7.066 -4.926 1 97.38 97 MET B C 1
ATOM 2088 O O . MET B 1 97 ? 12.539 -7.824 -5.047 1 97.38 97 MET B O 1
ATOM 2092 N N . SER B 1 98 ? 13.477 -5.898 -4.426 1 98.31 98 SER B N 1
ATOM 2093 C CA . SER B 1 98 ? 12.219 -5.23 -4.117 1 98.31 98 SER B CA 1
ATOM 2094 C C . SER B 1 98 ? 12.227 -3.783 -4.598 1 98.31 98 SER B C 1
ATOM 2096 O O . SER B 1 98 ? 13.289 -3.188 -4.773 1 98.31 98 SER B O 1
ATOM 2098 N N . CYS B 1 99 ? 11.039 -3.27 -4.867 1 98.81 99 CYS B N 1
ATOM 2099 C CA . CYS B 1 99 ? 10.891 -1.875 -5.266 1 98.81 99 CYS B CA 1
ATOM 2100 C C . CYS B 1 99 ? 11.156 -0.941 -4.094 1 98.81 99 CYS B C 1
ATOM 2102 O O . CYS B 1 99 ? 10.578 -1.108 -3.018 1 98.81 99 CYS B O 1
ATOM 2104 N N . LEU B 1 100 ? 12.031 0.009 -4.234 1 98.81 100 LEU B N 1
ATOM 2105 C CA . LEU B 1 100 ? 12.43 0.926 -3.172 1 98.81 100 LEU B CA 1
ATOM 2106 C C . LEU B 1 100 ? 12.656 2.328 -3.725 1 98.81 100 LEU B C 1
ATOM 2108 O O . LEU B 1 100 ? 12.836 2.504 -4.934 1 98.81 100 LEU B O 1
ATOM 2112 N N . PRO B 1 101 ? 12.57 3.318 -2.875 1 98.75 101 PRO B N 1
ATOM 2113 C CA . PRO B 1 101 ? 12.867 4.672 -3.35 1 98.75 101 PRO B CA 1
ATOM 2114 C C . PRO B 1 101 ? 14.344 4.867 -3.693 1 98.75 101 PRO B C 1
ATOM 2116 O O . PRO B 1 101 ? 15.219 4.32 -3.012 1 98.75 101 PRO B O 1
ATOM 2119 N N . VAL B 1 102 ? 14.539 5.57 -4.777 1 98.75 102 VAL B N 1
ATOM 2120 C CA . VAL B 1 102 ? 15.883 6.051 -5.055 1 98.75 102 VAL B CA 1
ATOM 2121 C C . VAL B 1 102 ? 16.25 7.152 -4.062 1 98.75 102 VAL B C 1
ATOM 2123 O O . VAL B 1 102 ? 15.609 8.203 -4.023 1 98.75 102 VAL B O 1
ATOM 2126 N N . GLN B 1 103 ? 17.312 6.996 -3.352 1 97.94 103 GLN B N 1
ATOM 2127 C CA . GLN B 1 103 ? 17.672 7.855 -2.225 1 97.94 103 GLN B CA 1
ATOM 2128 C C . GLN B 1 103 ? 17.859 9.305 -2.672 1 97.94 103 GLN B C 1
ATOM 2130 O O . GLN B 1 103 ? 17.406 10.234 -2 1 97.94 103 GLN B O 1
ATOM 2135 N N . SER B 1 104 ? 18.484 9.469 -3.76 1 98.06 104 SER B N 1
ATOM 2136 C CA . SER B 1 104 ? 18.797 10.812 -4.234 1 98.06 104 SER B CA 1
ATOM 2137 C C . SER B 1 104 ? 17.547 11.523 -4.754 1 98.06 104 SER B C 1
ATOM 2139 O O . SER B 1 104 ? 17.578 12.719 -5.035 1 98.06 104 SER B O 1
ATOM 2141 N N . ALA B 1 105 ? 16.469 10.789 -4.887 1 98.38 105 ALA B N 1
ATOM 2142 C CA . ALA B 1 105 ? 15.242 11.367 -5.43 1 98.38 105 ALA B CA 1
ATOM 2143 C C . ALA B 1 105 ? 14.203 11.586 -4.336 1 98.38 105 ALA B C 1
ATOM 2145 O O . ALA B 1 105 ? 13.055 11.914 -4.625 1 98.38 105 ALA B O 1
ATOM 2146 N N . ILE B 1 106 ? 14.57 11.375 -3.158 1 98.5 106 ILE B N 1
ATOM 2147 C CA . ILE B 1 106 ? 13.703 11.672 -2.021 1 98.5 106 ILE B CA 1
ATOM 2148 C C . ILE B 1 106 ? 13.68 13.172 -1.766 1 98.5 106 ILE B C 1
ATOM 2150 O O . ILE B 1 106 ? 14.719 13.836 -1.812 1 98.5 106 ILE B O 1
ATOM 2154 N N . TYR B 1 107 ? 12.492 13.711 -1.557 1 98.06 107 TYR B N 1
ATOM 2155 C CA . TYR B 1 107 ? 12.352 15.133 -1.262 1 98.06 107 TYR B CA 1
ATOM 2156 C C . TYR B 1 107 ? 11.234 15.367 -0.254 1 98.06 107 TYR B C 1
ATOM 2158 O O . TYR B 1 107 ? 10.562 14.43 0.171 1 98.06 107 TYR B O 1
ATOM 2166 N N . TYR B 1 108 ? 11.141 16.625 0.134 1 97.56 108 TYR B N 1
ATOM 2167 C CA . TYR B 1 108 ? 10.18 16.938 1.185 1 97.56 108 TYR B CA 1
ATOM 2168 C C . TYR B 1 108 ? 9.242 18.062 0.749 1 97.56 108 TYR B C 1
ATOM 2170 O O . TYR B 1 108 ? 9.664 19 0.071 1 97.56 108 TYR B O 1
ATOM 2178 N N . GLU B 1 109 ? 8.055 17.891 1.07 1 97.5 109 GLU B N 1
ATOM 2179 C CA . GLU B 1 109 ? 7.043 18.938 0.885 1 97.5 109 GLU B CA 1
ATOM 2180 C C . GLU B 1 109 ? 6.535 19.453 2.227 1 97.5 109 GLU B C 1
ATOM 2182 O O . GLU B 1 109 ? 6.398 18.688 3.184 1 97.5 109 GLU B O 1
ATOM 2187 N N . GLU B 1 110 ? 6.355 20.75 2.211 1 97.62 110 GLU B N 1
ATOM 2188 C CA . GLU B 1 110 ? 5.734 21.359 3.389 1 97.62 110 GLU B CA 1
ATOM 2189 C C . GLU B 1 110 ? 4.227 21.5 3.209 1 97.62 110 GLU B C 1
ATOM 2191 O O . GLU B 1 110 ? 3.764 22.094 2.238 1 97.62 110 GLU B O 1
ATOM 2196 N N . ILE B 1 111 ? 3.473 20.969 4.148 1 97.62 111 ILE B N 1
ATOM 2197 C CA . ILE B 1 111 ? 2.018 20.953 4.055 1 97.62 111 ILE B CA 1
ATOM 2198 C C . ILE B 1 111 ? 1.409 21.641 5.27 1 97.62 111 ILE B C 1
ATOM 2200 O O . ILE B 1 111 ? 1.768 21.344 6.41 1 97.62 111 ILE B O 1
ATOM 2204 N N . GLU B 1 112 ? 0.53 22.547 4.969 1 96.62 112 GLU B N 1
ATOM 2205 C CA . GLU B 1 112 ? -0.204 23.203 6.047 1 96.62 112 GLU B CA 1
ATOM 2206 C C . GLU B 1 112 ? -1.368 22.328 6.523 1 96.62 112 GLU B C 1
ATOM 2208 O O . GLU B 1 112 ? -2.131 21.812 5.711 1 96.62 112 GLU B O 1
ATOM 2213 N N . ILE B 1 113 ? -1.479 22.219 7.848 1 96.25 113 ILE B N 1
ATOM 2214 C CA . ILE B 1 113 ? -2.551 21.422 8.43 1 96.25 113 ILE B CA 1
ATOM 2215 C C . ILE B 1 113 ? -3.27 22.219 9.508 1 96.25 113 ILE B C 1
ATOM 2217 O O . ILE B 1 113 ? -2.824 23.312 9.883 1 96.25 113 ILE B O 1
ATOM 2221 N N . GLU B 1 114 ? -4.422 21.703 9.891 1 94.62 114 GLU B N 1
ATOM 2222 C CA . GLU B 1 114 ? -5.203 22.312 10.969 1 94.62 114 GLU B CA 1
ATOM 2223 C C . GLU B 1 114 ? -5.27 21.391 12.188 1 94.62 114 GLU B C 1
ATOM 2225 O O . GLU B 1 114 ? -5.613 20.219 12.062 1 94.62 114 GLU B O 1
ATOM 2230 N N . VAL B 1 115 ? -4.941 21.984 13.336 1 91.69 115 VAL B N 1
ATOM 2231 C CA . VAL B 1 115 ? -4.93 21.266 14.602 1 91.69 115 VAL B CA 1
ATOM 2232 C C . VAL B 1 115 ? -5.938 21.891 15.562 1 91.69 115 VAL B C 1
ATOM 2234 O O . VAL B 1 115 ? -6.004 23.109 15.695 1 91.69 115 VAL B O 1
ATOM 2237 N N . MET B 1 116 ? -6.691 21.016 16.141 1 88.75 116 MET B N 1
ATOM 2238 C CA . MET B 1 116 ? -7.648 21.469 17.156 1 88.75 116 MET B CA 1
ATOM 2239 C C . MET B 1 116 ? -7.125 21.188 18.562 1 88.75 116 MET B C 1
ATOM 2241 O O . MET B 1 116 ? -6.617 20.109 18.844 1 88.75 116 MET B O 1
ATOM 2245 N N . SER B 1 117 ? -7.18 22.25 19.406 1 83.94 117 SER B N 1
ATOM 2246 C CA . SER B 1 117 ? -6.781 22.125 20.797 1 83.94 117 SER B CA 1
ATOM 2247 C C . SER B 1 117 ? -7.969 22.328 21.734 1 83.94 117 SER B C 1
ATOM 2249 O O . SER B 1 117 ? -8.82 23.188 21.484 1 83.94 117 SER B O 1
ATOM 2251 N N . TYR B 1 118 ? -8.062 21.281 22.578 1 77.31 118 TYR B N 1
ATOM 2252 C CA . TYR B 1 118 ? -9.094 21.422 23.609 1 77.31 118 TYR B CA 1
ATOM 2253 C C . TYR B 1 118 ? -8.562 22.156 24.828 1 77.31 118 TYR B C 1
ATOM 2255 O O . TYR B 1 118 ? -7.562 21.75 25.422 1 77.31 118 TYR B O 1
ATOM 2263 N N . GLU B 1 119 ? -8.984 23.375 24.984 1 69.94 119 GLU B N 1
ATOM 2264 C CA . GLU B 1 119 ? -8.586 24.172 26.141 1 69.94 119 GLU B CA 1
ATOM 2265 C C . GLU B 1 119 ? -9.508 23.906 27.328 1 69.94 119 GLU B C 1
ATOM 2267 O O . GLU B 1 119 ? -10.586 23.328 27.156 1 69.94 119 GLU B O 1
ATOM 2272 N N . THR B 1 120 ? -8.961 24.047 28.516 1 63.22 120 THR B N 1
ATOM 2273 C CA . THR B 1 120 ? -9.617 23.828 29.812 1 63.22 120 THR B CA 1
ATOM 2274 C C . THR B 1 120 ? -11.008 24.469 29.812 1 63.22 120 THR B C 1
ATOM 2276 O O . THR B 1 120 ? -11.93 23.938 30.453 1 63.22 120 THR B O 1
ATOM 2279 N N . SER B 1 121 ? -11.266 25.484 29.234 1 64.81 121 SER B N 1
ATOM 2280 C CA . SER B 1 121 ? -12.539 26.188 29.375 1 64.81 121 SER B CA 1
ATOM 2281 C C . SER B 1 121 ? -13.539 25.719 28.328 1 64.81 121 SER B C 1
ATOM 2283 O O . SER B 1 121 ? -14.445 26.469 27.953 1 64.81 121 SER B O 1
ATOM 2285 N N . ASN B 1 122 ? -13.422 24.469 27.875 1 65.06 122 ASN B N 1
ATOM 2286 C CA . ASN B 1 122 ? -14.344 23.875 26.922 1 65.06 122 ASN B CA 1
ATOM 2287 C C . ASN B 1 122 ? -14.281 24.578 25.562 1 65.06 122 ASN B C 1
ATOM 2289 O O . ASN B 1 122 ? -15.273 24.625 24.844 1 65.06 122 ASN B O 1
ATOM 2293 N N . ARG B 1 123 ? -13.281 25.469 25.531 1 74.88 123 ARG B N 1
ATOM 2294 C CA . ARG B 1 123 ? -13.133 26.141 24.25 1 74.88 123 ARG B CA 1
ATOM 2295 C C . ARG B 1 123 ? -12.164 25.391 23.344 1 74.88 123 ARG B C 1
ATOM 2297 O O . ARG B 1 123 ? -11.18 24.828 23.812 1 74.88 123 ARG B O 1
ATOM 2304 N N . THR B 1 124 ? -12.633 25.141 22.109 1 78.94 124 THR B N 1
ATOM 2305 C CA . THR B 1 124 ? -11.781 24.562 21.094 1 78.94 124 THR B CA 1
ATOM 2306 C C . THR B 1 124 ? -11.133 25.656 20.25 1 78.94 124 THR B C 1
ATOM 2308 O O . THR B 1 124 ? -11.781 26.641 19.891 1 78.94 124 THR B O 1
ATOM 2311 N N . ASN B 1 125 ? -9.781 25.547 20.188 1 85.44 125 ASN B N 1
ATOM 2312 C CA . ASN B 1 125 ? -9.031 26.469 19.344 1 85.44 125 ASN B CA 1
ATOM 2313 C C . ASN B 1 125 ? -8.352 25.734 18.188 1 85.44 125 ASN B C 1
ATOM 2315 O O . ASN B 1 125 ? -7.629 24.75 18.406 1 85.44 125 ASN B O 1
ATOM 2319 N N . ASN B 1 126 ? -8.672 26.188 17.016 1 89.19 126 ASN B N 1
ATOM 2320 C CA . ASN B 1 126 ? -8 25.641 15.844 1 89.19 126 ASN B CA 1
ATOM 2321 C C . ASN B 1 126 ? -6.773 26.453 15.453 1 89.19 126 ASN B C 1
ATOM 2323 O O . ASN B 1 126 ? -6.82 27.688 15.469 1 89.19 126 ASN B O 1
ATOM 2327 N N . ARG B 1 127 ? -5.73 25.766 15.227 1 89.88 127 ARG B N 1
ATOM 2328 C CA . ARG B 1 127 ? -4.539 26.453 14.758 1 89.88 127 ARG B CA 1
ATOM 2329 C C . ARG B 1 127 ? -3.955 25.781 13.523 1 89.88 127 ARG B C 1
ATOM 2331 O O . ARG B 1 127 ? -4.195 24.594 13.289 1 89.88 127 ARG B O 1
ATOM 2338 N N . ARG B 1 128 ? -3.195 26.625 12.781 1 93.06 128 ARG B N 1
ATOM 2339 C CA . ARG B 1 128 ? -2.496 26.125 11.602 1 93.06 128 ARG B CA 1
ATOM 2340 C C . ARG B 1 128 ? -1.068 25.719 11.945 1 93.06 128 ARG B C 1
ATOM 2342 O O . ARG B 1 128 ? -0.438 26.312 12.812 1 93.06 128 ARG B O 1
ATOM 2349 N N . GLN B 1 129 ? -0.716 24.719 11.344 1 92.38 129 GLN B N 1
ATOM 2350 C CA . GLN B 1 129 ? 0.623 24.188 11.562 1 92.38 129 GLN B CA 1
ATOM 2351 C C . GLN B 1 129 ? 1.21 23.609 10.281 1 92.38 129 GLN B C 1
ATOM 2353 O O . GLN B 1 129 ? 0.495 23 9.484 1 92.38 129 GLN B O 1
ATOM 2358 N N . TRP B 1 130 ? 2.514 23.875 10.062 1 94.56 130 TRP B N 1
ATOM 2359 C CA . TRP B 1 130 ? 3.195 23.297 8.906 1 94.56 130 TRP B CA 1
ATOM 2360 C C . TRP B 1 130 ? 3.912 22 9.289 1 94.56 130 TRP B C 1
ATOM 2362 O O . TRP B 1 130 ? 4.531 21.922 10.352 1 94.56 130 TRP B O 1
ATOM 2372 N N . ILE B 1 131 ? 3.771 21.062 8.398 1 95.69 131 ILE B N 1
ATOM 2373 C CA . ILE B 1 131 ? 4.523 19.828 8.562 1 95.69 131 ILE B CA 1
ATOM 2374 C C . ILE B 1 131 ? 5.371 19.562 7.316 1 95.69 131 ILE B C 1
ATOM 2376 O O . ILE B 1 131 ? 5.039 20.031 6.227 1 95.69 131 ILE B O 1
ATOM 2380 N N . SER B 1 132 ? 6.461 18.891 7.52 1 96.69 132 SER B N 1
ATOM 2381 C CA . SER B 1 132 ? 7.301 18.391 6.434 1 96.69 132 SER B CA 1
ATOM 2382 C C . SER B 1 132 ? 7.066 16.906 6.188 1 96.69 132 SER B C 1
ATOM 2384 O O . SER B 1 132 ? 7.137 16.094 7.117 1 96.69 132 SER B O 1
ATOM 2386 N N . VAL B 1 133 ? 6.789 16.578 4.965 1 97.44 133 VAL B N 1
ATOM 2387 C CA . VAL B 1 133 ? 6.441 15.195 4.641 1 97.44 133 VAL B CA 1
ATOM 2388 C C . VAL B 1 133 ? 7.383 14.672 3.559 1 97.44 133 VAL B C 1
ATOM 2390 O O . VAL B 1 133 ? 7.57 15.312 2.523 1 97.44 133 VAL B O 1
ATOM 2393 N N . GLU B 1 134 ? 7.891 13.547 3.799 1 97.75 134 GLU B N 1
ATOM 2394 C CA . GLU B 1 134 ? 8.766 12.875 2.844 1 97.75 134 GLU B CA 1
ATOM 2395 C C . GLU B 1 134 ? 7.988 12.422 1.609 1 97.75 134 GLU B C 1
ATOM 2397 O O . GLU B 1 134 ? 6.902 11.852 1.727 1 97.75 134 GLU B O 1
ATOM 2402 N N . GLN B 1 135 ? 8.562 12.719 0.44 1 98.31 135 GLN B N 1
ATOM 2403 C CA . GLN B 1 135 ? 8.055 12.289 -0.859 1 98.31 135 GLN B CA 1
ATOM 2404 C C . GLN B 1 135 ? 9.125 11.523 -1.642 1 98.31 135 GLN B C 1
ATOM 2406 O O . GLN B 1 135 ? 10.32 11.797 -1.497 1 98.31 135 GLN B O 1
ATOM 2411 N N . HIS B 1 136 ? 8.617 10.562 -2.361 1 98.75 136 HIS B N 1
ATOM 2412 C CA . HIS B 1 136 ? 9.516 9.859 -3.266 1 98.75 136 HIS B CA 1
ATOM 2413 C C . HIS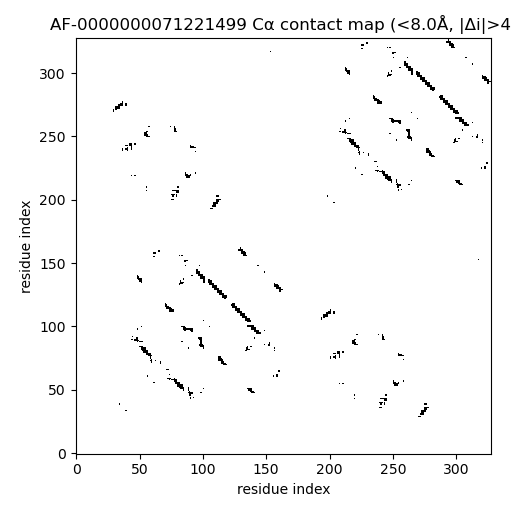 B 1 136 ? 9.352 10.352 -4.699 1 98.75 136 HIS B C 1
ATOM 2415 O O . HIS B 1 136 ? 8.227 10.508 -5.18 1 98.75 136 HIS B O 1
ATOM 2421 N N . GLY B 1 137 ? 10.492 10.508 -5.379 1 98.62 137 GLY B N 1
ATOM 2422 C CA . GLY B 1 137 ? 10.453 11.016 -6.742 1 98.62 137 GLY B CA 1
ATOM 2423 C C . GLY B 1 137 ? 10.672 9.938 -7.785 1 98.62 137 GLY B C 1
ATOM 2424 O O . GLY B 1 137 ? 10.242 10.078 -8.93 1 98.62 137 GLY B O 1
ATOM 2425 N N . GLN B 1 138 ? 11.398 8.859 -7.332 1 98.81 138 GLN B N 1
ATOM 2426 C CA . GLN B 1 138 ? 11.75 7.762 -8.227 1 98.81 138 GLN B CA 1
ATOM 2427 C C . GLN B 1 138 ? 11.883 6.445 -7.465 1 98.81 138 GLN B C 1
ATOM 2429 O O . GLN B 1 138 ? 12.281 6.438 -6.301 1 98.81 138 GLN B O 1
ATOM 2434 N N . CYS B 1 139 ? 11.547 5.395 -8.102 1 98.88 139 CYS B N 1
ATOM 2435 C CA . CYS B 1 139 ? 11.703 4.059 -7.531 1 98.88 139 CYS B CA 1
ATOM 2436 C C . CYS B 1 139 ? 12.703 3.238 -8.336 1 98.88 139 CYS B C 1
ATOM 2438 O O . CYS B 1 139 ? 12.992 3.561 -9.492 1 98.88 139 CYS B O 1
ATOM 2440 N N . SER B 1 140 ? 13.219 2.24 -7.723 1 98.81 140 SER B N 1
ATOM 2441 C CA . SER B 1 140 ? 14.102 1.297 -8.398 1 98.81 140 SER B CA 1
ATOM 2442 C C . SER B 1 140 ? 14.117 -0.054 -7.691 1 98.81 140 SER B C 1
ATOM 2444 O O . SER B 1 140 ? 13.828 -0.136 -6.496 1 98.81 140 SER B O 1
ATOM 2446 N N . CYS B 1 141 ? 14.344 -1.098 -8.523 1 98.75 141 CYS B N 1
ATOM 2447 C CA . CYS B 1 141 ? 14.531 -2.42 -7.934 1 98.75 141 CYS B CA 1
ATOM 2448 C C . CYS B 1 141 ? 15.898 -2.531 -7.273 1 98.75 141 CYS B C 1
ATOM 2450 O O . CYS B 1 141 ? 16.922 -2.342 -7.93 1 98.75 141 CYS B O 1
ATOM 2452 N N . GLU B 1 142 ? 15.867 -2.857 -6 1 98.38 142 GLU B N 1
ATOM 2453 C CA . GLU B 1 142 ? 17.094 -2.982 -5.211 1 98.38 142 GLU B CA 1
ATOM 2454 C C . GLU B 1 142 ? 17.156 -4.336 -4.508 1 98.38 142 GLU B C 1
ATOM 2456 O O . GLU B 1 142 ? 16.125 -4.891 -4.121 1 98.38 142 GLU B O 1
ATOM 2461 N N . MET B 1 143 ? 18.375 -4.828 -4.348 1 97.81 143 MET B N 1
ATOM 2462 C CA . MET B 1 143 ? 18.547 -6.066 -3.592 1 97.81 143 MET B CA 1
ATOM 2463 C C . MET B 1 143 ? 18.047 -5.906 -2.162 1 97.81 143 MET B C 1
ATOM 2465 O O . MET B 1 143 ? 18.406 -4.941 -1.479 1 97.81 143 MET B O 1
ATOM 2469 N N . THR B 1 144 ? 17.234 -6.902 -1.797 1 96.94 144 THR B N 1
ATOM 2470 C CA . THR B 1 144 ? 16.625 -6.824 -0.476 1 96.94 144 THR B CA 1
ATOM 2471 C C . THR B 1 144 ? 16.594 -8.195 0.188 1 96.94 144 THR B C 1
ATOM 2473 O O . THR B 1 144 ? 16.219 -9.188 -0.443 1 96.94 144 THR B O 1
ATOM 2476 N N . ARG B 1 145 ? 17.016 -8.188 1.462 1 93.62 145 ARG B N 1
ATOM 2477 C CA . ARG B 1 145 ? 16.859 -9.422 2.229 1 93.62 145 ARG B CA 1
ATOM 2478 C C . ARG B 1 145 ? 15.398 -9.734 2.49 1 93.62 145 ARG B C 1
ATOM 2480 O O . ARG B 1 145 ? 14.594 -8.828 2.729 1 93.62 145 ARG B O 1
ATOM 2487 N N . ILE B 1 146 ? 15.086 -11.016 2.5 1 89.5 146 ILE B N 1
ATOM 2488 C CA . ILE B 1 146 ? 13.719 -11.469 2.727 1 89.5 146 ILE B CA 1
ATOM 2489 C C . ILE B 1 146 ? 13.203 -10.93 4.059 1 89.5 146 ILE B C 1
ATOM 2491 O O . ILE B 1 146 ? 12.055 -10.484 4.156 1 89.5 146 ILE B O 1
ATOM 2495 N N . SER B 1 147 ? 14 -10.867 5.035 1 91.44 147 SER B N 1
ATOM 2496 C CA . SER B 1 147 ? 13.617 -10.461 6.387 1 91.44 147 SER B CA 1
ATOM 2497 C C . SER B 1 147 ? 13.266 -8.984 6.441 1 91.44 147 SER B C 1
ATOM 2499 O O . SER B 1 147 ? 12.562 -8.539 7.355 1 91.44 147 SER B O 1
ATOM 2501 N N . ASP B 1 148 ? 13.703 -8.219 5.441 1 95.12 148 ASP B N 1
ATOM 2502 C CA . ASP B 1 148 ? 13.508 -6.77 5.48 1 95.12 148 ASP B CA 1
ATOM 2503 C C . ASP B 1 148 ? 12.289 -6.355 4.668 1 95.12 148 ASP B C 1
ATOM 2505 O O . ASP B 1 148 ? 11.789 -5.238 4.809 1 95.12 148 ASP B O 1
ATOM 2509 N N . ARG B 1 149 ? 11.82 -7.234 3.867 1 93.5 149 ARG B N 1
ATOM 2510 C CA . ARG B 1 149 ? 10.82 -6.863 2.875 1 93.5 149 ARG B CA 1
ATOM 2511 C C . ARG B 1 149 ? 9.531 -6.395 3.547 1 93.5 149 ARG B C 1
ATOM 2513 O O . ARG B 1 149 ? 9 -5.336 3.207 1 93.5 149 ARG B O 1
ATOM 2520 N N . TYR B 1 150 ? 9.156 -7.141 4.523 1 91 150 TYR B N 1
ATOM 2521 C CA . TYR B 1 150 ? 7.91 -6.797 5.195 1 91 150 TYR B CA 1
ATOM 2522 C C . TYR B 1 150 ? 7.996 -5.414 5.836 1 91 150 TYR B C 1
ATOM 2524 O O . TYR B 1 150 ? 7.102 -4.586 5.668 1 91 150 TYR B O 1
ATOM 2532 N N . ARG B 1 151 ? 8.992 -5.168 6.535 1 93 151 ARG B N 1
ATOM 2533 C CA . ARG B 1 151 ? 9.195 -3.881 7.195 1 93 151 ARG B CA 1
ATOM 2534 C C . ARG B 1 151 ? 9.227 -2.744 6.18 1 93 151 ARG B C 1
ATOM 2536 O O . ARG B 1 151 ? 8.578 -1.713 6.375 1 93 151 ARG B O 1
ATOM 2543 N N . LEU B 1 152 ? 9.875 -2.938 5.098 1 94.38 152 LEU B N 1
ATOM 2544 C CA . LEU B 1 152 ? 10.039 -1.909 4.078 1 94.38 152 LEU B CA 1
ATOM 2545 C C . LEU B 1 152 ? 8.711 -1.62 3.379 1 94.38 152 LEU B C 1
ATOM 2547 O O . LEU B 1 152 ? 8.445 -0.479 2.992 1 94.38 152 LEU B O 1
ATOM 2551 N N . GLU B 1 153 ? 7.875 -2.605 3.303 1 93.62 153 GLU B N 1
ATOM 2552 C CA . GLU B 1 153 ? 6.574 -2.477 2.654 1 93.62 153 GLU B CA 1
ATOM 2553 C C . GLU B 1 153 ? 5.602 -1.682 3.521 1 93.62 153 GLU B C 1
ATOM 2555 O O . GLU B 1 153 ? 4.617 -1.135 3.018 1 93.62 153 GLU B O 1
ATOM 2560 N N . HIS B 1 154 ? 5.914 -1.578 4.828 1 91.5 154 HIS B N 1
ATOM 2561 C CA . HIS B 1 154 ? 4.949 -0.987 5.75 1 91.5 154 HIS B CA 1
ATOM 2562 C C . HIS B 1 154 ? 5.516 0.262 6.414 1 91.5 154 HIS B C 1
ATOM 2564 O O . HIS B 1 154 ? 4.949 0.767 7.387 1 91.5 154 HIS B O 1
ATOM 2570 N N . GLN B 1 155 ? 6.562 0.735 5.895 1 94.19 155 GLN B N 1
ATOM 2571 C CA . GLN B 1 155 ? 7.18 1.942 6.434 1 94.19 155 GLN B CA 1
ATOM 2572 C C . GLN B 1 155 ? 6.34 3.178 6.113 1 94.19 155 GLN B C 1
ATOM 2574 O O . GLN B 1 155 ? 5.969 3.4 4.961 1 94.19 155 GLN B O 1
ATOM 2579 N N . GLN B 1 156 ? 6.09 3.934 7.098 1 95 156 GLN B N 1
ATOM 2580 C CA . GLN B 1 156 ? 5.352 5.18 6.918 1 95 156 GLN B CA 1
ATOM 2581 C C . GLN B 1 156 ? 6.27 6.293 6.418 1 95 156 GLN B C 1
ATOM 2583 O O . GLN B 1 156 ? 7.484 6.242 6.621 1 95 156 GLN B O 1
ATOM 2588 N N . PRO B 1 157 ? 5.668 7.281 5.699 1 97.25 157 PRO B N 1
ATOM 2589 C CA . PRO B 1 157 ? 6.504 8.422 5.324 1 97.25 157 PRO B CA 1
ATOM 2590 C C . PRO B 1 157 ? 7.008 9.211 6.531 1 97.25 157 PRO B C 1
ATOM 2592 O O . PRO B 1 157 ? 6.301 9.328 7.535 1 97.25 157 PRO B O 1
ATOM 2595 N N . ASN B 1 158 ? 8.203 9.68 6.453 1 96.06 158 ASN B N 1
ATOM 2596 C CA . ASN B 1 158 ? 8.711 10.562 7.5 1 96.06 158 ASN B CA 1
ATOM 2597 C C . ASN B 1 158 ? 7.953 11.891 7.531 1 96.06 158 ASN B C 1
ATOM 2599 O O . ASN B 1 158 ? 7.766 12.523 6.492 1 96.06 158 ASN B O 1
ATOM 2603 N N . VAL B 1 159 ? 7.516 12.227 8.703 1 95.88 159 VAL B N 1
ATOM 2604 C CA . VAL B 1 159 ? 6.824 13.492 8.914 1 95.88 159 VAL B CA 1
ATOM 2605 C C . VAL B 1 159 ? 7.43 14.219 10.117 1 95.88 159 VAL B C 1
ATOM 2607 O O . VAL B 1 159 ? 7.707 13.602 11.148 1 95.88 159 VAL B O 1
ATOM 2610 N N . THR B 1 160 ? 7.637 15.562 9.938 1 94.25 160 THR B N 1
ATOM 2611 C CA . THR B 1 160 ? 8.148 16.375 11.047 1 94.25 160 THR B CA 1
ATOM 2612 C C . THR B 1 160 ? 7.375 17.688 11.156 1 94.25 160 THR B C 1
ATOM 2614 O O . THR B 1 160 ? 6.805 18.156 10.172 1 94.25 160 THR B O 1
ATOM 2617 N N . LEU B 1 161 ? 7.344 18.188 12.344 1 92.56 161 LEU B N 1
ATOM 2618 C CA . LEU B 1 161 ? 6.75 19.5 12.547 1 92.56 161 LEU B CA 1
ATOM 2619 C C . LEU B 1 161 ? 7.727 20.609 12.156 1 92.56 161 LEU B C 1
ATOM 2621 O O . LEU B 1 161 ? 8.922 20.531 12.461 1 92.56 161 LEU B O 1
ATOM 2625 N N . ILE B 1 162 ? 7.152 21.531 11.422 1 91.56 162 ILE B N 1
ATOM 2626 C CA . ILE B 1 162 ? 7.977 22.688 11.094 1 91.56 162 ILE B CA 1
ATOM 2627 C C . ILE B 1 162 ? 7.742 23.797 12.109 1 91.56 162 ILE B C 1
ATOM 2629 O O . ILE B 1 162 ? 6.602 24.203 12.359 1 91.56 162 ILE B O 1
ATOM 2633 N N . SER B 1 163 ? 8.766 24.047 12.875 1 80.81 163 SER B N 1
ATOM 2634 C CA . SER B 1 163 ? 8.672 25.078 13.914 1 80.81 163 SER B CA 1
ATOM 2635 C C . SER B 1 163 ? 8.578 26.469 13.305 1 80.81 163 SER B C 1
ATOM 2637 O O . SER B 1 163 ? 9.188 26.75 12.266 1 80.81 163 SER B O 1
ATOM 2639 N N . ASN B 1 164 ? 7.484 27.25 13.688 1 61.94 164 ASN B N 1
ATOM 2640 C CA . ASN B 1 164 ? 7.426 28.672 13.328 1 61.94 164 ASN B CA 1
ATOM 2641 C C . ASN B 1 164 ? 8.648 29.422 13.836 1 61.94 164 ASN B C 1
ATOM 2643 O O . ASN B 1 164 ? 9.219 29.078 14.867 1 61.94 164 ASN B O 1
#

Organism: Bombus terrestris (NCBI:txid30195)